Protein AF-A0A9E2YAE1-F1 (afdb_monomer_lite)

Secondary structure (DSSP, 8-state):
-----TTS-HHHHHHHHHHHHH-TTSPPSS--EEEETTTTEEEEGGG-EEEEEEETTS-EEEEEEPSSTT---BSBTTTEEES-TT-GGGTT-----------------------S------TT-HHHHHHHTTSS----SSGGGTTTPPTT-PPPPPHHHHHHHHHHHHHHHHHHS---S-SSEEESSSPPPPPS----GGGS--

pLDDT: mean 81.72, std 16.36, range [45.12, 97.75]

Radius of gyration: 27.1 Å; chains: 1; bounding box: 45×56×72 Å

Sequence (206 aa):
MDAQFPSLPPEFQQAAADAAKEDCFGPPAEPCLCFCLHCQREVMSDQMWFQPALKKNGKVDGFWMCPTPNCGGAGFGFDIFPVDPDHPANEGWHSTDDDGEWEEDAEGEGEENETGGVDSYDPAEPEYAELDEMEEDDDIEGEEWKLGLQPGEQPPETPEMAESRRRWEKEQERYDAADERPRWIDRSDEPDPPPPSTWSDEEIPF

Structure (mmCIF, N/CA/C/O backbone):
data_AF-A0A9E2YAE1-F1
#
_entry.id   AF-A0A9E2YAE1-F1
#
loop_
_atom_site.group_PDB
_atom_site.id
_atom_site.type_symbol
_atom_site.label_atom_id
_atom_site.label_alt_id
_atom_site.label_comp_id
_atom_site.label_asym_id
_atom_site.label_entity_id
_atom_site.label_seq_id
_atom_site.pdbx_PDB_ins_code
_atom_site.Cartn_x
_atom_site.Cartn_y
_atom_site.Cartn_z
_atom_site.occupancy
_atom_site.B_iso_or_equiv
_atom_site.auth_seq_id
_atom_site.auth_comp_id
_atom_site.auth_asym_id
_atom_site.auth_atom_id
_atom_site.pdbx_PDB_model_num
ATOM 1 N N . MET A 1 1 ? -11.187 -12.825 8.649 1.00 59.12 1 MET A N 1
ATOM 2 C CA . MET A 1 1 ? -9.772 -13.111 8.956 1.00 59.12 1 MET A CA 1
ATOM 3 C C . MET A 1 1 ? -9.507 -12.648 10.379 1.00 59.12 1 MET A C 1
ATOM 5 O O . MET A 1 1 ? -9.851 -11.515 10.694 1.00 59.12 1 MET A O 1
ATOM 9 N N . ASP A 1 2 ? -9.003 -13.517 11.257 1.00 66.88 2 ASP A N 1
ATOM 10 C CA . ASP A 1 2 ? -8.692 -13.138 12.642 1.00 66.88 2 ASP A CA 1
ATOM 11 C C . ASP A 1 2 ? -7.281 -12.541 12.694 1.00 66.88 2 ASP A C 1
ATOM 13 O O . ASP A 1 2 ? -6.291 -13.264 12.810 1.00 66.88 2 ASP A O 1
ATOM 17 N N . ALA A 1 3 ? -7.181 -11.217 12.552 1.00 69.88 3 ALA A N 1
ATOM 18 C CA . ALA A 1 3 ? -5.912 -10.509 12.671 1.00 69.88 3 ALA A CA 1
ATOM 19 C C . ALA A 1 3 ? -5.370 -10.635 14.107 1.00 69.88 3 ALA A C 1
ATOM 21 O O . ALA A 1 3 ? -6.062 -10.319 15.076 1.00 69.88 3 ALA A O 1
ATOM 22 N N . GLN A 1 4 ? -4.136 -11.121 14.253 1.00 72.50 4 GLN A N 1
ATOM 23 C CA . GLN A 1 4 ? -3.465 -11.247 15.549 1.00 72.50 4 GLN A CA 1
ATOM 24 C C . GLN A 1 4 ? -2.448 -10.116 15.720 1.00 72.50 4 GLN A C 1
ATOM 26 O O . GLN A 1 4 ? -1.573 -9.933 14.877 1.00 72.50 4 GLN A O 1
ATOM 31 N N . PHE A 1 5 ? -2.525 -9.396 16.844 1.00 82.81 5 PHE A N 1
ATOM 32 C CA . PHE A 1 5 ? -1.660 -8.250 17.157 1.00 82.81 5 PHE A CA 1
ATOM 33 C C . PHE A 1 5 ? -0.812 -8.512 18.415 1.00 82.81 5 PHE A C 1
ATOM 35 O O . PHE A 1 5 ? -0.994 -7.842 19.433 1.00 82.81 5 PHE A O 1
ATOM 42 N N . PRO A 1 6 ? 0.113 -9.491 18.401 1.00 77.50 6 PRO A N 1
ATOM 43 C CA . PRO A 1 6 ? 0.801 -9.951 19.612 1.00 77.50 6 PRO A CA 1
ATOM 44 C C . PRO A 1 6 ? 1.696 -8.889 20.269 1.00 77.50 6 PRO A C 1
ATOM 46 O O . PRO A 1 6 ? 2.033 -9.018 21.443 1.00 77.50 6 PRO A O 1
ATOM 49 N N . SER A 1 7 ? 2.089 -7.846 19.532 1.00 86.19 7 SER A N 1
ATOM 50 C CA . SER A 1 7 ? 2.902 -6.732 20.035 1.00 86.19 7 SER A CA 1
ATOM 51 C C . SER A 1 7 ? 2.091 -5.572 20.618 1.00 86.19 7 SER A C 1
ATOM 53 O O . SER A 1 7 ? 2.683 -4.675 21.213 1.00 86.19 7 SER A O 1
ATOM 55 N N . LEU A 1 8 ? 0.773 -5.543 20.402 1.00 88.25 8 LEU A N 1
ATOM 56 C CA . LEU A 1 8 ? -0.100 -4.492 20.920 1.00 88.25 8 LEU A CA 1
ATOM 57 C C . LEU A 1 8 ? -0.484 -4.822 22.375 1.00 88.25 8 LEU A C 1
ATOM 59 O O . LEU A 1 8 ? -0.716 -6.005 22.669 1.00 88.25 8 LEU A O 1
ATOM 63 N N . PRO A 1 9 ? -0.579 -3.829 23.285 1.00 91.44 9 PRO A N 1
ATOM 64 C CA . PRO A 1 9 ? -1.042 -4.081 24.645 1.00 91.44 9 PRO A CA 1
ATOM 65 C C . PRO A 1 9 ? -2.394 -4.821 24.644 1.00 91.44 9 PRO A C 1
ATOM 67 O O . PRO A 1 9 ? -3.269 -4.469 23.843 1.00 91.44 9 PRO A O 1
ATOM 70 N N . PRO A 1 10 ? -2.581 -5.859 25.486 1.00 92.69 10 PRO A N 1
ATOM 71 C CA . PRO A 1 10 ? -3.770 -6.715 25.460 1.00 92.69 10 PRO A CA 1
ATOM 72 C C . PRO A 1 10 ? -5.098 -5.955 25.533 1.00 92.69 10 PRO A C 1
ATOM 74 O O . PRO A 1 10 ? -6.078 -6.368 24.919 1.00 92.69 10 PRO A O 1
ATOM 77 N N . GLU A 1 11 ? -5.128 -4.829 26.245 1.00 93.31 11 GLU A N 1
ATOM 78 C CA . GLU A 1 11 ? -6.296 -3.960 26.381 1.00 93.31 11 GLU A CA 1
ATOM 79 C C . GLU A 1 11 ? -6.759 -3.323 25.059 1.00 93.31 11 GLU A C 1
ATOM 81 O O . GLU A 1 11 ? -7.932 -2.975 24.937 1.00 93.31 11 GLU A O 1
ATOM 86 N N . PHE A 1 12 ? -5.878 -3.214 24.058 1.00 93.31 12 PHE A N 1
ATOM 87 C CA . PHE A 1 12 ? -6.182 -2.614 22.755 1.00 93.31 12 PHE A CA 1
ATOM 88 C C . PHE A 1 12 ? -6.357 -3.645 21.633 1.00 93.31 12 PHE A C 1
ATOM 90 O O . PHE A 1 12 ? -6.822 -3.287 20.555 1.00 93.31 12 PHE A O 1
ATOM 97 N N . GLN A 1 13 ? -6.029 -4.922 21.860 1.00 93.44 13 GLN A N 1
ATOM 98 C CA . GLN A 1 13 ? -6.097 -5.964 20.822 1.00 93.44 13 GLN A CA 1
ATOM 99 C C . GLN A 1 13 ? -7.513 -6.165 20.277 1.00 93.44 13 GLN A C 1
ATOM 101 O O . GLN A 1 13 ? -7.691 -6.263 19.065 1.00 93.44 13 GLN A O 1
ATOM 106 N N . GLN A 1 14 ? -8.520 -6.184 21.155 1.00 94.19 14 GLN A N 1
ATOM 107 C CA . GLN A 1 14 ? -9.913 -6.319 20.727 1.00 94.19 14 GLN A CA 1
ATOM 108 C C . GLN A 1 14 ? -10.368 -5.090 19.932 1.00 94.19 14 GLN A C 1
ATOM 110 O O . GLN A 1 14 ? -10.930 -5.243 18.855 1.00 94.19 14 GLN A O 1
ATOM 115 N N . ALA A 1 15 ? -10.048 -3.884 20.413 1.00 94.31 15 ALA A N 1
ATOM 116 C CA . ALA A 1 15 ? -10.385 -2.643 19.718 1.00 94.31 15 ALA A CA 1
ATOM 117 C C . ALA A 1 15 ? -9.725 -2.555 18.331 1.00 94.31 15 ALA A C 1
ATOM 119 O O . ALA A 1 15 ? -10.360 -2.103 17.387 1.00 94.31 15 ALA A O 1
ATOM 120 N N . ALA A 1 16 ? -8.484 -3.030 18.187 1.00 94.75 16 ALA A N 1
ATOM 121 C CA . ALA A 1 16 ? -7.807 -3.123 16.895 1.00 94.75 16 ALA A CA 1
ATOM 122 C C . ALA A 1 16 ? -8.486 -4.125 15.950 1.00 94.75 16 ALA A C 1
ATOM 124 O O . ALA A 1 16 ? -8.652 -3.838 14.769 1.00 94.75 16 ALA A O 1
ATOM 125 N N . ALA A 1 17 ? -8.894 -5.291 16.460 1.00 93.94 17 ALA A N 1
ATOM 126 C CA . ALA A 1 17 ? -9.606 -6.288 15.667 1.00 93.94 17 ALA A CA 1
ATOM 127 C C . ALA A 1 17 ? -10.991 -5.796 15.220 1.00 93.94 17 ALA A C 1
ATOM 129 O O . ALA A 1 17 ? -11.418 -6.116 14.112 1.00 93.94 17 ALA A O 1
ATOM 130 N N . ASP A 1 18 ? -11.680 -5.031 16.066 1.00 95.12 18 ASP A N 1
ATOM 131 C CA . ASP A 1 18 ? -12.968 -4.424 15.733 1.00 95.12 18 ASP A CA 1
ATOM 132 C C . ASP A 1 18 ? -12.784 -3.300 14.699 1.00 95.12 18 ASP A C 1
ATOM 134 O O . ASP A 1 18 ? -13.450 -3.323 13.668 1.00 95.12 18 ASP A O 1
ATOM 138 N N . ALA A 1 19 ? -11.800 -2.411 14.889 1.00 95.06 19 ALA A N 1
ATOM 139 C CA . ALA A 1 19 ? -11.459 -1.366 13.919 1.00 95.06 19 ALA A CA 1
ATOM 140 C C . ALA A 1 19 ? -11.102 -1.946 12.541 1.00 95.06 19 ALA A C 1
ATOM 142 O O . ALA A 1 19 ? -11.617 -1.483 11.531 1.00 95.06 19 ALA A O 1
ATOM 143 N N . ALA A 1 20 ? -10.296 -3.011 12.494 1.00 95.44 20 ALA A N 1
ATOM 144 C CA . ALA A 1 20 ? -9.943 -3.684 11.245 1.00 95.44 20 ALA A CA 1
ATOM 145 C C . ALA A 1 20 ? -11.172 -4.250 10.507 1.00 95.44 20 ALA A C 1
ATOM 147 O O . ALA A 1 20 ? -11.216 -4.230 9.281 1.00 95.44 20 ALA A O 1
ATOM 148 N N . LYS A 1 21 ? -12.167 -4.772 11.239 1.00 94.50 21 LYS A N 1
ATOM 149 C CA . LYS A 1 21 ? -13.403 -5.328 10.657 1.00 94.50 21 LYS A CA 1
ATOM 150 C C . LYS A 1 21 ? -14.376 -4.254 10.178 1.00 94.50 21 LYS A C 1
ATOM 152 O O . LYS A 1 21 ? -15.153 -4.524 9.268 1.00 94.50 21 LYS A O 1
ATOM 157 N N . GLU A 1 22 ? -14.382 -3.098 10.834 1.00 94.56 22 GLU A N 1
ATOM 158 C CA . GLU A 1 22 ? -15.260 -1.968 10.512 1.00 94.56 22 GLU A CA 1
ATOM 159 C C . GLU A 1 22 ? -14.658 -1.021 9.458 1.00 94.56 22 GLU A C 1
ATOM 161 O O . GLU A 1 22 ? -15.372 -0.163 8.941 1.00 94.56 22 GLU A O 1
ATOM 166 N N . ASP A 1 23 ? -13.373 -1.177 9.122 1.00 94.06 23 ASP A N 1
ATOM 167 C CA . ASP A 1 23 ? -12.682 -0.359 8.124 1.00 94.06 23 ASP A CA 1
ATOM 168 C C . ASP A 1 23 ? -13.236 -0.605 6.710 1.00 94.06 23 ASP A C 1
ATOM 170 O O . ASP A 1 23 ? -13.165 -1.708 6.163 1.00 94.06 23 ASP A O 1
ATOM 174 N N . CYS A 1 24 ? -13.765 0.454 6.097 1.00 92.62 24 CYS A N 1
ATOM 175 C CA . CYS A 1 24 ? -14.272 0.438 4.727 1.00 92.62 24 CYS A CA 1
ATOM 176 C C . CYS A 1 24 ? -13.178 0.251 3.665 1.00 92.62 24 CYS A C 1
ATOM 178 O O . CYS A 1 24 ? -13.496 -0.147 2.549 1.00 92.62 24 CYS A O 1
ATOM 180 N N . PHE A 1 25 ? -11.915 0.515 4.008 1.00 94.31 25 PHE A N 1
ATOM 181 C CA . PHE A 1 25 ? -10.745 0.282 3.157 1.00 94.31 25 PHE A CA 1
ATOM 182 C C . PHE A 1 25 ? -10.044 -1.038 3.501 1.00 94.31 25 PHE A C 1
ATOM 184 O O . PHE A 1 25 ? -8.862 -1.232 3.193 1.00 94.31 25 PHE A O 1
ATOM 191 N N . GLY A 1 26 ? -10.757 -1.944 4.175 1.00 95.25 26 GLY A N 1
ATOM 192 C CA . GLY A 1 26 ? -10.306 -3.306 4.398 1.00 95.25 26 GLY A CA 1
ATOM 193 C C . GLY A 1 26 ? -10.304 -4.154 3.130 1.00 95.25 26 GLY A C 1
ATOM 194 O O . GLY A 1 26 ? -11.100 -3.912 2.220 1.00 95.25 26 GLY A O 1
ATOM 195 N N . PRO A 1 27 ? -9.419 -5.166 3.054 1.00 95.56 27 PRO A N 1
ATOM 196 C CA . PRO A 1 27 ? -9.458 -6.133 1.975 1.00 95.56 27 PRO A CA 1
ATOM 197 C C . PRO A 1 27 ? -10.813 -6.858 1.974 1.00 95.56 27 PRO A C 1
ATOM 199 O O . PRO A 1 27 ? -11.412 -7.069 3.038 1.00 95.56 27 PRO A O 1
ATOM 202 N N . PRO A 1 28 ? -11.301 -7.275 0.795 1.00 93.56 28 PRO A N 1
ATOM 203 C CA . PRO A 1 28 ? -12.550 -8.010 0.691 1.00 93.56 28 PRO A CA 1
ATOM 204 C C . PRO A 1 28 ? -12.490 -9.331 1.469 1.00 93.56 28 PRO A C 1
ATOM 206 O O . PRO A 1 28 ? -11.430 -9.920 1.684 1.00 93.56 28 PRO A O 1
ATOM 209 N N . ALA A 1 29 ? -13.660 -9.817 1.894 1.00 93.50 29 ALA A N 1
ATOM 210 C CA . ALA A 1 29 ? -13.761 -11.070 2.641 1.00 93.50 29 ALA A CA 1
ATOM 211 C C . ALA A 1 29 ? -13.336 -12.293 1.809 1.00 93.50 29 ALA A C 1
ATOM 213 O O . ALA A 1 29 ? -12.790 -13.250 2.364 1.00 93.50 29 ALA A O 1
ATOM 214 N N . GLU A 1 30 ? -13.603 -12.263 0.501 1.00 94.56 30 GLU A N 1
ATOM 215 C CA . GLU A 1 30 ? -13.088 -13.230 -0.464 1.00 94.56 30 GLU A CA 1
ATOM 216 C C . GLU A 1 30 ? -11.721 -12.746 -0.975 1.00 94.56 30 GLU A C 1
ATOM 218 O O . GLU A 1 30 ? -11.636 -11.623 -1.479 1.00 94.56 30 GLU A O 1
ATOM 223 N N . PRO A 1 31 ? -10.646 -13.542 -0.822 1.00 96.56 31 PRO A N 1
ATOM 224 C CA . PRO A 1 31 ? -9.319 -13.147 -1.276 1.00 96.56 31 PRO A CA 1
ATOM 225 C C . PRO A 1 31 ? -9.287 -12.878 -2.782 1.00 96.56 31 PRO A C 1
ATOM 227 O O . PRO A 1 31 ? -9.773 -13.688 -3.569 1.00 96.56 31 PRO A O 1
ATOM 230 N N . CYS A 1 32 ? -8.646 -11.787 -3.186 1.00 96.25 32 CYS A N 1
ATOM 231 C CA . CYS A 1 32 ? -8.463 -11.423 -4.587 1.00 96.25 32 CYS A CA 1
ATOM 232 C C . CYS A 1 32 ? -7.027 -10.954 -4.847 1.00 96.25 32 CYS A C 1
ATOM 234 O O . CYS A 1 32 ? -6.308 -10.544 -3.928 1.00 96.25 32 CYS A O 1
ATOM 236 N N . LEU A 1 33 ? -6.595 -11.054 -6.105 1.00 97.62 33 LEU A N 1
ATOM 237 C CA . LEU A 1 33 ? -5.298 -10.547 -6.542 1.00 97.62 33 LEU A CA 1
ATOM 238 C C . LEU A 1 33 ? -5.373 -9.025 -6.648 1.00 97.62 33 LEU A C 1
ATOM 240 O O . LEU A 1 33 ? -6.277 -8.490 -7.285 1.00 97.62 33 LEU A O 1
ATOM 244 N N . CYS A 1 34 ? -4.429 -8.341 -6.020 1.00 97.50 34 CYS A N 1
ATOM 245 C CA . CYS A 1 34 ? -4.371 -6.891 -5.955 1.00 97.50 34 CYS A CA 1
ATOM 246 C C . CYS A 1 34 ? -3.028 -6.374 -6.452 1.00 97.50 34 CYS A C 1
ATOM 248 O O . CYS A 1 34 ? -2.000 -6.985 -6.193 1.00 97.50 34 CYS A O 1
ATOM 250 N N . PHE A 1 35 ? -3.018 -5.211 -7.084 1.00 97.12 35 PHE A N 1
ATOM 251 C CA . PHE A 1 35 ? -1.837 -4.465 -7.472 1.00 97.12 35 PHE A CA 1
ATOM 252 C C . PHE A 1 35 ? -1.626 -3.288 -6.520 1.00 97.12 35 PHE A C 1
ATOM 254 O O . PHE A 1 35 ? -2.541 -2.504 -6.266 1.00 97.12 35 PHE A O 1
ATOM 261 N N . CYS A 1 36 ? -0.422 -3.162 -5.966 1.00 97.44 36 CYS A N 1
ATOM 262 C CA . CYS A 1 36 ? -0.067 -2.044 -5.095 1.00 97.44 36 CYS A CA 1
ATOM 263 C C . CYS A 1 36 ? 0.667 -0.952 -5.879 1.00 97.44 36 CYS A C 1
ATOM 265 O O . CYS A 1 36 ? 1.739 -1.211 -6.421 1.00 97.44 36 CYS A O 1
ATOM 267 N N . LEU A 1 37 ? 0.166 0.287 -5.852 1.00 96.25 37 LEU A N 1
ATOM 268 C CA . LEU A 1 37 ? 0.776 1.418 -6.565 1.00 96.25 37 LEU A CA 1
ATOM 269 C C . LEU A 1 37 ? 2.154 1.825 -6.017 1.00 96.25 37 LEU A C 1
ATOM 271 O O . LEU A 1 37 ? 2.949 2.436 -6.725 1.00 96.25 37 LEU A O 1
ATOM 275 N N . HIS A 1 38 ? 2.463 1.481 -4.763 1.00 94.56 38 HIS A N 1
ATOM 276 C CA . HIS A 1 38 ? 3.718 1.885 -4.115 1.00 94.56 38 HIS A CA 1
ATOM 277 C C . HIS A 1 38 ? 4.898 0.991 -4.483 1.00 94.56 38 HIS A C 1
ATOM 279 O O . HIS A 1 38 ? 5.993 1.496 -4.708 1.00 94.56 38 HIS A O 1
ATOM 285 N N . CYS A 1 39 ? 4.705 -0.331 -4.495 1.00 94.62 39 CYS A N 1
ATOM 286 C CA . CYS A 1 39 ? 5.765 -1.282 -4.852 1.00 94.62 39 CYS A CA 1
ATOM 287 C C . CYS A 1 39 ? 5.609 -1.869 -6.258 1.00 94.62 39 CYS A C 1
ATOM 289 O O . CYS A 1 39 ? 6.504 -2.588 -6.692 1.00 94.62 39 CYS A O 1
ATOM 291 N N . GLN A 1 40 ? 4.497 -1.584 -6.948 1.00 95.00 40 GLN A N 1
ATOM 292 C CA . GLN A 1 40 ? 4.170 -2.096 -8.284 1.00 95.00 40 GLN A CA 1
ATOM 293 C C . GLN A 1 40 ? 4.202 -3.632 -8.355 1.00 95.00 40 GLN A C 1
ATOM 295 O O . GLN A 1 40 ? 4.612 -4.220 -9.353 1.00 95.00 40 GLN A O 1
ATOM 300 N N . ARG A 1 41 ? 3.809 -4.299 -7.262 1.00 95.00 41 ARG A N 1
ATOM 301 C CA . ARG A 1 41 ? 3.739 -5.763 -7.174 1.00 95.00 41 ARG A CA 1
ATOM 302 C C . ARG A 1 41 ? 2.295 -6.214 -7.031 1.00 95.00 41 ARG A C 1
ATOM 304 O O . ARG A 1 41 ? 1.489 -5.562 -6.360 1.00 95.00 41 ARG A O 1
ATOM 311 N N . GLU A 1 42 ? 2.020 -7.377 -7.603 1.00 97.38 42 GLU A N 1
ATOM 312 C CA . GLU A 1 42 ? 0.792 -8.117 -7.362 1.00 97.38 42 GLU A CA 1
ATOM 313 C C . GLU A 1 42 ? 0.893 -8.894 -6.044 1.00 97.38 42 GLU A C 1
ATOM 315 O O . GLU A 1 42 ? 1.891 -9.559 -5.754 1.00 97.38 42 GLU A O 1
ATOM 320 N N . VAL A 1 43 ? -0.140 -8.786 -5.221 1.00 97.12 43 VAL A N 1
ATOM 321 C CA . VAL A 1 43 ? -0.232 -9.371 -3.885 1.00 97.12 43 VAL A CA 1
ATOM 322 C C . VAL A 1 43 ? -1.635 -9.921 -3.667 1.00 97.12 43 VAL A C 1
ATOM 324 O O . VAL A 1 43 ? -2.597 -9.439 -4.255 1.00 97.12 43 VAL A O 1
ATOM 327 N N . MET A 1 44 ? -1.782 -10.918 -2.800 1.00 97.75 44 MET A N 1
ATOM 328 C CA . MET A 1 44 ? -3.112 -11.399 -2.420 1.00 97.75 44 MET A CA 1
ATOM 329 C C . MET A 1 44 ? -3.684 -10.543 -1.285 1.00 97.75 44 MET A C 1
ATOM 331 O O . MET A 1 44 ? -2.977 -10.236 -0.321 1.00 97.75 44 MET A O 1
ATOM 335 N N . SER A 1 45 ? -4.965 -10.174 -1.375 1.00 96.75 45 SER A N 1
ATOM 336 C CA . SER A 1 45 ? -5.625 -9.316 -0.379 1.00 96.75 45 SER A CA 1
ATOM 337 C C . SER A 1 45 ? -5.673 -9.933 1.025 1.00 96.75 45 SER A C 1
ATOM 339 O O . SER A 1 45 ? -5.656 -9.209 2.017 1.00 96.75 45 SER A O 1
ATOM 341 N N . ASP A 1 46 ? -5.646 -11.263 1.136 1.00 96.62 46 ASP A N 1
ATOM 342 C CA . ASP A 1 46 ? -5.617 -11.993 2.411 1.00 96.62 46 ASP A CA 1
ATOM 343 C C . ASP A 1 46 ? -4.267 -11.944 3.139 1.00 96.62 46 ASP A C 1
ATOM 345 O O . ASP A 1 46 ? -4.188 -12.274 4.324 1.00 96.62 46 ASP A O 1
ATOM 349 N N . GLN A 1 47 ? -3.209 -11.520 2.449 1.00 96.19 47 GLN A N 1
ATOM 350 C CA . GLN A 1 47 ? -1.886 -11.308 3.032 1.00 96.19 47 GLN A CA 1
ATOM 351 C C . GLN A 1 47 ? -1.734 -9.900 3.615 1.00 96.19 47 GLN A C 1
ATOM 353 O O . GLN A 1 47 ? -0.803 -9.655 4.387 1.00 96.19 47 GLN A O 1
ATOM 358 N N . MET A 1 48 ? -2.626 -8.971 3.256 1.00 96.12 48 MET A N 1
ATOM 359 C CA . MET A 1 48 ? -2.639 -7.626 3.822 1.00 96.12 48 MET A CA 1
ATOM 360 C C . MET A 1 48 ? -2.830 -7.701 5.336 1.00 96.12 48 MET A C 1
ATOM 362 O O . MET A 1 48 ? -3.549 -8.550 5.865 1.00 96.12 48 MET A O 1
ATOM 366 N N . TRP A 1 49 ? -2.179 -6.794 6.054 1.00 95.56 49 TRP A N 1
ATOM 367 C CA . TRP A 1 49 ? -2.215 -6.780 7.511 1.00 95.56 49 TRP A CA 1
ATOM 368 C C . TRP A 1 49 ? -2.590 -5.395 8.014 1.00 95.56 49 TRP A C 1
ATOM 370 O O . TRP A 1 49 ? -2.139 -4.383 7.487 1.00 95.56 49 TRP A O 1
ATOM 380 N N . PHE A 1 50 ? -3.430 -5.340 9.040 1.00 96.69 50 PHE A N 1
ATOM 381 C CA . PHE A 1 50 ? -3.858 -4.080 9.632 1.00 96.69 50 PHE A CA 1
ATOM 382 C C . PHE A 1 50 ? -2.757 -3.522 10.545 1.00 96.69 50 PHE A C 1
ATOM 384 O O . PHE A 1 50 ? -2.214 -4.253 11.373 1.00 96.69 50 PHE A O 1
ATOM 391 N N . GLN A 1 51 ? -2.417 -2.243 10.415 1.00 96.62 51 GLN A N 1
ATOM 392 C CA . GLN A 1 51 ? -1.488 -1.535 11.293 1.00 96.62 51 GLN A CA 1
ATOM 393 C C . GLN A 1 51 ? -2.287 -0.632 12.242 1.00 96.62 51 GLN A C 1
ATOM 395 O O . GLN A 1 51 ? -2.734 0.438 11.825 1.00 96.62 51 GLN A O 1
ATOM 400 N N . PRO A 1 52 ? -2.472 -1.022 13.517 1.00 96.38 52 PRO A N 1
ATOM 401 C CA . PRO A 1 52 ? -3.223 -0.218 14.468 1.00 96.38 52 PRO A CA 1
ATOM 402 C C . PRO A 1 52 ? -2.483 1.080 14.807 1.00 96.38 52 PRO A C 1
ATOM 404 O O . PRO A 1 52 ? -1.269 1.078 15.020 1.00 96.38 52 PRO A O 1
ATOM 407 N N . ALA A 1 53 ? -3.224 2.173 14.933 1.00 95.81 53 ALA A N 1
ATOM 408 C CA . ALA A 1 53 ? -2.756 3.472 15.389 1.00 95.81 53 ALA A CA 1
ATOM 409 C C . ALA A 1 53 ? -3.545 3.902 16.636 1.00 95.81 53 ALA A C 1
ATOM 411 O O . ALA A 1 53 ? -4.763 4.088 16.582 1.00 95.81 53 ALA A O 1
ATOM 412 N N . LEU A 1 54 ? -2.860 4.066 17.770 1.00 95.69 54 LEU A N 1
ATOM 413 C CA . LEU A 1 54 ? -3.475 4.522 19.016 1.00 95.69 54 LEU A CA 1
ATOM 414 C C . LEU A 1 54 ? -3.598 6.046 19.006 1.00 95.69 54 LEU A C 1
ATOM 416 O O . LEU A 1 54 ? -2.595 6.745 18.933 1.00 95.69 54 LEU A O 1
ATOM 420 N N . LYS A 1 55 ? -4.818 6.572 19.107 1.00 94.38 55 LYS A N 1
ATOM 421 C CA . LYS A 1 55 ? -5.073 8.015 19.200 1.00 94.38 55 LYS A CA 1
ATOM 422 C C . LYS A 1 55 ? -5.041 8.494 20.653 1.00 94.38 55 LYS A C 1
ATOM 424 O O . LYS A 1 55 ? -5.276 7.733 21.589 1.00 94.38 55 LYS A O 1
ATOM 429 N N . LYS A 1 56 ? -4.870 9.804 20.843 1.00 92.81 56 LYS A N 1
ATOM 430 C CA . LYS A 1 56 ? -4.856 10.492 22.150 1.00 92.81 56 LYS A CA 1
ATOM 431 C C . LYS A 1 56 ? -6.065 10.225 23.050 1.00 92.81 56 LYS A C 1
ATOM 433 O O . LYS A 1 56 ? -5.955 10.226 24.271 1.00 92.81 56 LYS A O 1
ATOM 438 N N . ASN A 1 57 ? -7.233 9.981 22.463 1.00 92.44 57 ASN A N 1
ATOM 439 C CA . ASN A 1 57 ? -8.462 9.659 23.196 1.00 92.44 57 ASN A CA 1
ATOM 440 C C . ASN A 1 57 ? -8.574 8.174 23.596 1.00 92.44 57 ASN A C 1
ATOM 442 O O . ASN A 1 57 ? -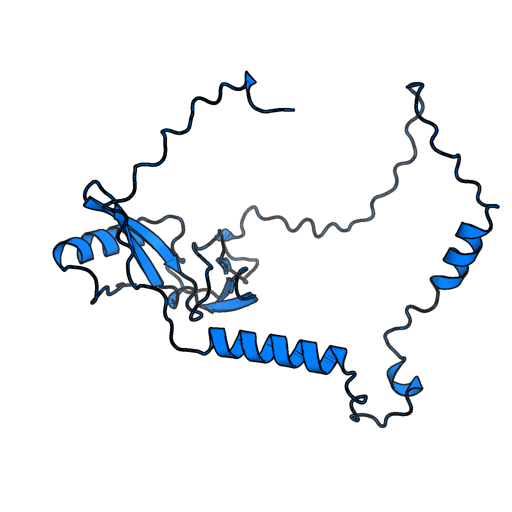9.631 7.758 24.070 1.00 92.44 57 ASN A O 1
ATOM 446 N N . GLY A 1 58 ? -7.527 7.375 23.369 1.00 91.38 58 GLY A N 1
ATOM 447 C CA . GLY A 1 58 ? -7.523 5.934 23.606 1.00 91.38 58 GLY A CA 1
ATOM 448 C C . GLY A 1 58 ? -8.301 5.126 22.566 1.00 91.38 58 GLY A C 1
ATOM 449 O O . GLY A 1 58 ? -8.460 3.920 22.742 1.00 91.38 58 GLY A O 1
ATOM 450 N N . LYS A 1 59 ? -8.804 5.755 21.492 1.00 93.75 59 LYS A N 1
ATOM 451 C CA . LYS A 1 59 ? -9.391 5.025 20.363 1.00 93.75 59 LYS A CA 1
ATOM 452 C C . LYS A 1 59 ? -8.286 4.426 19.507 1.00 93.75 59 LYS A C 1
ATOM 454 O O . LYS A 1 59 ? -7.264 5.067 19.264 1.00 93.75 59 LYS A O 1
ATOM 459 N N . VAL A 1 60 ? -8.540 3.222 19.018 1.00 95.19 60 VAL A N 1
ATOM 460 C CA . VAL A 1 60 ? -7.696 2.561 18.029 1.00 95.19 60 VAL A CA 1
ATOM 461 C C . VAL A 1 60 ? -8.278 2.845 16.652 1.00 95.19 60 VAL A C 1
ATOM 463 O O . VAL A 1 60 ? -9.474 2.677 16.436 1.00 95.19 60 VAL A O 1
ATOM 466 N N . ASP A 1 61 ? -7.426 3.325 15.762 1.00 94.62 61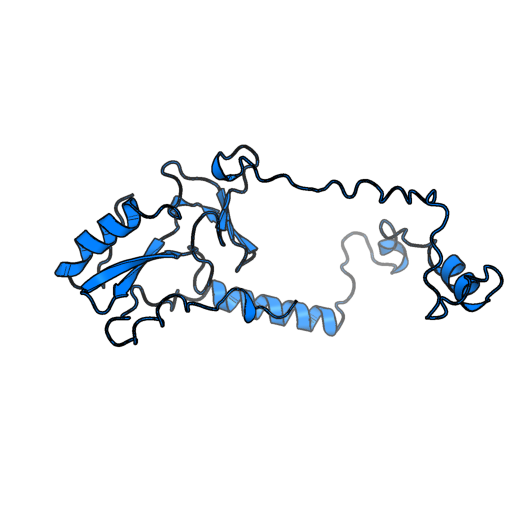 ASP A N 1
ATOM 467 C CA . ASP A 1 61 ? -7.670 3.434 14.326 1.00 94.62 61 ASP A CA 1
ATOM 468 C C . ASP A 1 61 ? -6.618 2.582 13.599 1.00 94.62 61 ASP A C 1
ATOM 470 O O . ASP A 1 61 ? -5.868 1.854 14.254 1.00 94.62 61 ASP A O 1
ATOM 474 N N . GLY A 1 62 ? -6.506 2.667 12.280 1.00 94.69 62 GLY A N 1
ATOM 475 C CA . GLY A 1 62 ? -5.399 2.044 11.566 1.00 94.69 62 GLY A CA 1
ATOM 476 C C . GLY A 1 62 ? -5.553 2.081 10.060 1.00 94.69 62 GLY A C 1
ATOM 477 O O . GLY A 1 62 ? -6.408 2.779 9.528 1.00 94.69 62 GLY A O 1
ATOM 478 N N . PHE A 1 63 ? -4.678 1.338 9.391 1.00 95.69 63 PHE A N 1
ATOM 479 C CA . PHE A 1 63 ? -4.689 1.194 7.941 1.00 95.69 63 PHE A CA 1
ATOM 480 C C . PHE A 1 63 ? -4.327 -0.237 7.558 1.00 95.69 63 PHE A C 1
ATOM 482 O O . PHE A 1 63 ? -3.517 -0.885 8.227 1.00 95.69 63 PHE A O 1
ATOM 489 N N . TRP A 1 64 ? -4.889 -0.725 6.459 1.00 96.50 64 TRP A N 1
ATOM 490 C CA . TRP A 1 64 ? -4.500 -2.004 5.876 1.00 96.50 64 TRP A CA 1
ATOM 491 C C . TRP A 1 64 ? -3.245 -1.857 5.025 1.00 96.50 64 TRP A C 1
ATOM 493 O O . TRP A 1 64 ? -3.240 -1.139 4.035 1.00 96.50 64 TRP A O 1
ATOM 503 N N . MET A 1 65 ? -2.173 -2.543 5.399 1.00 97.12 65 MET A N 1
ATOM 504 C CA . MET A 1 65 ? -0.859 -2.393 4.786 1.00 97.12 65 MET A CA 1
ATOM 505 C C . MET A 1 65 ? -0.613 -3.435 3.700 1.00 97.12 65 MET A C 1
ATOM 507 O O . MET A 1 65 ? -0.951 -4.613 3.855 1.00 97.12 65 MET A O 1
ATOM 511 N N . CYS A 1 66 ? 0.087 -3.016 2.642 1.00 97.25 66 CYS A N 1
ATOM 512 C CA . CYS A 1 66 ? 0.645 -3.925 1.645 1.00 97.25 66 CYS A CA 1
ATOM 513 C C . CYS A 1 66 ? 1.526 -5.000 2.328 1.00 97.25 66 CYS A C 1
ATOM 515 O O . CYS A 1 66 ? 2.374 -4.657 3.172 1.00 97.25 66 CYS A O 1
ATOM 517 N N . PRO A 1 67 ? 1.378 -6.292 1.969 1.00 96.25 67 PRO A N 1
ATOM 518 C CA . PRO A 1 67 ? 2.169 -7.376 2.551 1.00 96.25 67 PRO A CA 1
ATOM 519 C C . PRO A 1 67 ? 3.644 -7.329 2.159 1.00 96.25 67 PRO A C 1
ATOM 521 O O . PRO A 1 67 ? 4.470 -7.899 2.869 1.00 96.25 67 PRO A O 1
ATOM 524 N N . THR A 1 68 ? 3.996 -6.644 1.064 1.00 96.06 68 THR A N 1
ATOM 525 C CA . THR A 1 68 ? 5.397 -6.473 0.672 1.00 96.06 68 THR A CA 1
ATOM 526 C C . THR A 1 68 ? 6.169 -5.777 1.803 1.00 96.06 68 THR A C 1
ATOM 528 O O . THR A 1 68 ? 5.746 -4.699 2.246 1.00 96.06 68 THR A O 1
ATOM 531 N N . PRO A 1 69 ? 7.278 -6.364 2.295 1.00 95.12 69 PRO A N 1
ATOM 532 C CA . PRO A 1 6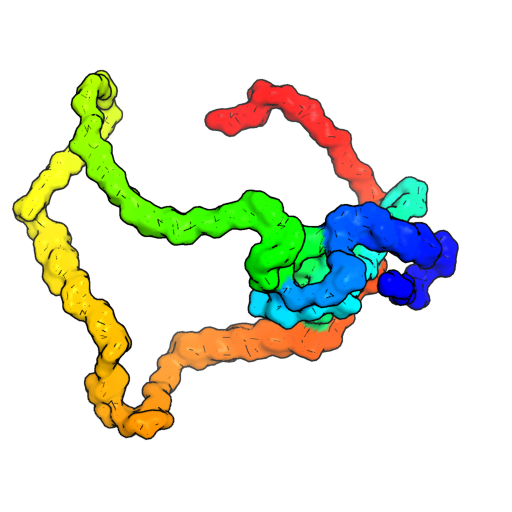9 ? 8.092 -5.753 3.339 1.00 95.12 69 PRO A CA 1
ATOM 533 C C . PRO A 1 69 ? 8.523 -4.344 2.948 1.00 95.12 69 PRO A C 1
ATOM 535 O O . PRO A 1 69 ? 8.841 -4.088 1.792 1.00 95.12 69 PRO A O 1
ATOM 538 N N . ASN A 1 70 ? 8.520 -3.416 3.904 1.00 94.31 70 ASN A N 1
ATOM 539 C CA . ASN A 1 70 ? 8.983 -2.039 3.689 1.00 94.31 70 ASN A CA 1
ATOM 540 C C . ASN A 1 70 ? 8.214 -1.232 2.614 1.00 94.31 70 ASN A C 1
ATOM 542 O O . ASN A 1 70 ? 8.625 -0.119 2.283 1.00 94.31 70 ASN A O 1
ATOM 546 N N . CYS A 1 71 ? 7.084 -1.738 2.104 1.00 95.62 71 CYS A N 1
ATOM 547 C CA . CYS A 1 71 ? 6.185 -0.997 1.220 1.00 95.62 71 CYS A CA 1
ATOM 548 C C . CYS A 1 71 ? 5.307 -0.011 2.013 1.00 95.62 71 CYS A C 1
ATOM 550 O O . CYS A 1 71 ? 4.825 -0.332 3.103 1.00 95.62 71 CYS A O 1
ATOM 552 N N . GLY A 1 72 ? 5.105 1.192 1.471 1.00 94.44 72 GLY A N 1
ATOM 553 C CA . GLY A 1 72 ? 4.301 2.252 2.087 1.00 94.44 72 GLY A CA 1
ATOM 554 C C . GLY A 1 72 ? 2.803 2.187 1.785 1.00 94.44 72 GLY A C 1
ATOM 555 O O . GLY A 1 72 ? 2.055 2.926 2.414 1.00 94.44 72 GLY A O 1
ATOM 556 N N . GLY A 1 73 ? 2.377 1.316 0.863 1.00 94.81 73 GLY A N 1
ATOM 557 C CA . GLY A 1 73 ? 0.990 1.268 0.401 1.00 94.81 73 GLY A CA 1
ATOM 558 C C . GLY A 1 73 ? 0.016 0.927 1.525 1.00 94.81 73 GLY A C 1
ATOM 559 O O . GLY A 1 73 ? 0.213 -0.073 2.233 1.00 94.81 73 GLY A O 1
ATOM 560 N N . ALA A 1 74 ? -1.022 1.752 1.660 1.00 95.25 74 ALA A N 1
ATOM 561 C CA . ALA A 1 74 ? -2.017 1.676 2.716 1.00 95.25 74 ALA A CA 1
ATOM 562 C C . ALA A 1 74 ? -3.451 1.839 2.172 1.00 95.25 74 ALA A C 1
ATOM 564 O O . ALA A 1 74 ? -3.769 2.784 1.458 1.00 95.25 74 ALA A O 1
ATOM 565 N N . GLY A 1 75 ? -4.341 0.933 2.571 1.00 91.94 75 GLY A N 1
ATOM 566 C CA . GLY A 1 75 ? -5.760 0.941 2.220 1.00 91.94 75 GLY A CA 1
ATOM 567 C C . GLY A 1 75 ? -6.070 0.209 0.913 1.00 91.94 75 GLY A C 1
ATOM 568 O O . GLY A 1 75 ? -5.491 0.484 -0.142 1.00 91.94 75 GLY A O 1
ATOM 569 N N . PHE A 1 76 ? -7.024 -0.721 0.985 1.00 93.19 76 PHE A N 1
ATOM 570 C CA . PHE A 1 76 ? -7.624 -1.347 -0.190 1.00 93.19 76 PHE A CA 1
ATOM 571 C C . PHE A 1 76 ? -8.546 -0.344 -0.902 1.00 93.19 76 PHE A C 1
ATOM 573 O O . PHE A 1 76 ? -9.306 0.373 -0.253 1.00 93.19 76 PHE A O 1
ATOM 580 N N . GLY A 1 77 ? -8.460 -0.274 -2.231 1.00 89.38 77 GLY A N 1
ATOM 581 C CA . GLY A 1 77 ? -9.163 0.710 -3.061 1.00 89.38 77 GLY A CA 1
ATOM 582 C C . GLY A 1 77 ? -8.578 2.128 -3.016 1.00 89.38 77 GLY A C 1
ATOM 583 O O . GLY A 1 77 ? -9.152 3.027 -3.625 1.00 89.38 77 GLY A O 1
ATOM 584 N N . PHE A 1 78 ? -7.464 2.340 -2.302 1.00 91.69 78 PHE A N 1
ATOM 585 C CA . PHE A 1 78 ? -6.746 3.619 -2.263 1.00 91.69 78 PHE A CA 1
ATOM 586 C C . PHE A 1 78 ? -5.328 3.503 -2.832 1.00 91.69 78 PHE A C 1
ATOM 588 O O . PHE A 1 78 ? -5.029 4.112 -3.850 1.00 91.69 78 PHE A O 1
ATOM 595 N N . ASP A 1 79 ? -4.468 2.687 -2.214 1.00 94.62 79 ASP A N 1
ATOM 596 C CA . ASP A 1 79 ? -3.114 2.404 -2.724 1.00 94.62 79 ASP A CA 1
ATOM 597 C C . ASP A 1 79 ? -2.990 0.995 -3.325 1.00 94.62 79 ASP A C 1
ATOM 599 O O . ASP A 1 79 ? -1.978 0.654 -3.948 1.00 94.62 79 ASP A O 1
ATOM 603 N N . ILE A 1 80 ? -3.974 0.134 -3.057 1.00 95.38 80 ILE A N 1
ATOM 604 C CA . ILE A 1 80 ? -3.956 -1.293 -3.380 1.00 95.38 80 ILE A CA 1
ATOM 605 C C . ILE A 1 80 ? -5.280 -1.641 -4.058 1.00 95.38 80 ILE A C 1
ATOM 607 O O . ILE A 1 80 ? -6.325 -1.623 -3.411 1.00 95.38 80 ILE A O 1
ATOM 611 N N . PHE A 1 81 ? -5.234 -1.964 -5.346 1.00 95.25 81 PHE A N 1
ATOM 612 C CA . PHE A 1 81 ? -6.415 -2.149 -6.194 1.00 95.25 81 PHE A CA 1
ATOM 613 C C . PHE A 1 81 ? -6.536 -3.595 -6.654 1.00 95.25 81 PHE A C 1
ATOM 615 O O . PHE A 1 81 ? -5.511 -4.211 -6.922 1.00 95.25 81 PHE A O 1
ATOM 622 N N . PRO A 1 82 ? -7.739 -4.169 -6.770 1.00 96.06 82 PRO A N 1
ATOM 623 C CA . PRO A 1 82 ? -7.895 -5.496 -7.351 1.00 96.06 82 PRO A CA 1
ATOM 624 C C . PRO A 1 82 ? -7.507 -5.480 -8.837 1.00 96.06 82 PRO A C 1
ATOM 626 O O . PRO A 1 82 ? -7.886 -4.575 -9.575 1.00 96.06 82 PRO A O 1
ATOM 629 N N . VAL A 1 83 ? -6.758 -6.497 -9.268 1.00 95.31 83 VAL A N 1
ATOM 630 C CA . VAL A 1 83 ? -6.322 -6.665 -10.668 1.00 95.31 83 VAL A CA 1
ATOM 631 C C . VAL A 1 83 ? -7.462 -7.167 -11.549 1.00 95.31 83 VAL A C 1
ATOM 633 O O . VAL A 1 83 ? -7.478 -6.897 -12.744 1.00 95.31 83 VAL A O 1
ATOM 636 N N . ASP A 1 84 ? -8.409 -7.905 -10.966 1.00 92.94 84 ASP A N 1
ATOM 637 C CA . ASP A 1 84 ? -9.566 -8.434 -11.683 1.00 92.94 84 ASP A CA 1
ATOM 638 C C . ASP A 1 84 ? -10.491 -7.285 -12.134 1.00 92.94 84 ASP A C 1
ATOM 640 O O . ASP A 1 84 ? -11.082 -6.621 -11.273 1.00 92.94 84 ASP A O 1
ATOM 644 N N . PRO A 1 85 ? -10.644 -7.037 -13.450 1.00 90.38 85 PRO A N 1
ATOM 645 C CA . PRO A 1 85 ? -11.497 -5.966 -13.961 1.00 90.38 85 PRO A CA 1
ATOM 646 C C . PRO A 1 85 ? -12.960 -6.115 -13.535 1.00 90.38 85 PRO A C 1
ATOM 648 O O . PRO A 1 85 ? -13.639 -5.111 -13.336 1.00 90.38 85 PRO A O 1
ATOM 651 N N . ASP A 1 86 ? -13.428 -7.351 -13.336 1.00 91.50 86 ASP A N 1
ATOM 652 C CA . ASP A 1 86 ? -14.808 -7.652 -12.946 1.00 91.50 86 ASP A CA 1
ATOM 653 C C . ASP A 1 86 ? -15.030 -7.551 -11.422 1.00 91.50 86 ASP A C 1
ATOM 655 O O . ASP A 1 86 ? -16.127 -7.819 -10.918 1.00 91.50 86 ASP A O 1
ATOM 659 N N . HIS A 1 87 ? -14.006 -7.169 -10.649 1.00 91.38 87 HIS A N 1
ATOM 660 C CA . HIS A 1 87 ? -14.126 -7.047 -9.202 1.00 91.38 87 HIS A CA 1
ATOM 661 C C . HIS A 1 87 ? -15.085 -5.901 -8.814 1.00 91.38 87 HIS A C 1
ATOM 663 O O . HIS A 1 87 ? -14.926 -4.786 -9.307 1.00 91.38 87 HIS A O 1
ATOM 669 N N . PRO A 1 88 ? -16.009 -6.085 -7.846 1.00 90.31 88 PRO A N 1
ATOM 670 C CA . PRO A 1 88 ? -16.992 -5.056 -7.475 1.00 90.31 88 PRO A CA 1
ATOM 671 C C . PRO A 1 88 ? -16.397 -3.707 -7.047 1.00 90.31 88 PRO A C 1
ATOM 673 O O . PRO A 1 88 ? -17.018 -2.667 -7.216 1.00 90.31 88 PRO A O 1
ATOM 676 N N . ALA A 1 89 ? -15.185 -3.704 -6.491 1.00 87.94 89 ALA A N 1
ATOM 677 C CA . ALA A 1 89 ? -14.494 -2.463 -6.121 1.00 87.94 89 ALA A CA 1
ATOM 678 C C . ALA A 1 89 ? -14.039 -1.617 -7.329 1.00 87.94 89 ALA A C 1
ATOM 680 O O . ALA A 1 89 ? -13.759 -0.434 -7.158 1.00 87.94 89 ALA A O 1
ATOM 681 N N . ASN A 1 90 ? -13.989 -2.212 -8.524 1.00 87.00 90 ASN A N 1
ATOM 682 C CA . ASN A 1 90 ? -13.713 -1.523 -9.782 1.00 87.00 90 ASN A CA 1
ATOM 683 C C . ASN A 1 90 ? -15.002 -0.985 -10.435 1.00 87.00 90 ASN A C 1
ATOM 685 O O . ASN A 1 90 ? -14.935 -0.277 -11.435 1.00 87.00 90 ASN A O 1
ATOM 689 N N . GLU A 1 91 ? -16.188 -1.263 -9.874 1.00 87.94 91 GLU A N 1
ATOM 690 C CA . GLU A 1 91 ? -17.454 -0.738 -10.395 1.00 87.94 91 GLU A CA 1
ATOM 691 C C . GLU A 1 91 ? -17.466 0.801 -10.327 1.00 87.94 91 GLU A C 1
ATOM 693 O O . GLU A 1 91 ? -17.307 1.401 -9.264 1.00 87.94 91 GLU A O 1
ATOM 698 N N . GLY A 1 92 ? -17.636 1.452 -11.481 1.00 80.62 92 GLY A N 1
ATOM 699 C CA . GLY A 1 92 ? -17.593 2.913 -11.617 1.00 80.62 92 GLY A CA 1
ATOM 700 C C . GLY A 1 92 ? -16.212 3.490 -11.945 1.00 80.62 92 GLY A C 1
ATOM 701 O O . GLY A 1 92 ? -16.125 4.674 -12.271 1.00 80.62 92 GLY A O 1
ATOM 702 N N . TRP A 1 93 ? -15.153 2.673 -11.932 1.00 75.62 93 TRP A N 1
ATOM 703 C CA . TRP A 1 93 ? -13.886 3.029 -12.562 1.00 75.62 93 TRP A CA 1
ATOM 704 C C . TRP A 1 93 ? -14.010 2.759 -14.057 1.00 75.62 93 TRP A C 1
ATOM 706 O O . TRP A 1 93 ? -14.108 1.618 -14.501 1.00 75.62 93 TRP A O 1
ATOM 716 N N . HIS A 1 94 ? -14.048 3.827 -14.842 1.00 66.75 94 HIS A N 1
ATOM 717 C CA . HIS A 1 94 ? -13.940 3.734 -16.286 1.00 66.75 94 HIS A CA 1
ATOM 718 C C . HIS A 1 94 ? -12.489 4.020 -16.634 1.00 66.75 94 HIS A C 1
ATOM 720 O O . HIS A 1 94 ? -12.021 5.136 -16.408 1.00 66.75 94 HIS A O 1
ATOM 726 N N . SER A 1 95 ? -11.780 3.027 -17.172 1.00 60.50 95 SER A N 1
ATOM 727 C CA . SER A 1 95 ? -10.602 3.333 -17.971 1.00 60.50 95 SER A CA 1
ATOM 728 C C . SER A 1 95 ? -11.084 4.212 -19.115 1.00 60.50 95 SER A C 1
ATOM 730 O O . SER A 1 95 ? -11.699 3.725 -20.061 1.00 60.50 95 SER A O 1
ATOM 732 N N . THR A 1 96 ? -10.825 5.512 -19.034 1.00 55.53 96 THR A N 1
ATOM 733 C CA . THR A 1 96 ? -10.738 6.354 -20.224 1.00 55.53 96 THR A CA 1
ATOM 734 C C . THR A 1 96 ? -9.422 6.021 -20.924 1.00 55.53 96 THR A C 1
ATOM 736 O O . THR A 1 96 ? -8.608 6.900 -21.164 1.00 55.53 96 THR A O 1
ATOM 739 N N . ASP A 1 97 ? -9.231 4.739 -21.251 1.00 58.41 97 ASP A N 1
ATOM 740 C CA . ASP A 1 97 ? -8.362 4.299 -22.345 1.00 58.41 97 ASP A CA 1
ATOM 741 C C . ASP A 1 97 ? -9.069 4.586 -23.687 1.00 58.41 97 ASP A C 1
ATOM 743 O O . ASP A 1 97 ? -8.847 3.916 -24.683 1.00 58.41 97 ASP A O 1
ATOM 747 N N . ASP A 1 98 ? -9.973 5.572 -23.700 1.00 50.34 98 ASP A N 1
ATOM 748 C CA . ASP A 1 98 ? -10.289 6.352 -24.881 1.00 50.34 98 ASP A CA 1
ATOM 749 C C . ASP A 1 98 ? -9.124 7.348 -25.026 1.00 50.34 98 ASP A C 1
ATOM 751 O O . ASP A 1 98 ? -9.226 8.538 -24.749 1.00 50.34 98 ASP A O 1
ATOM 755 N N . ASP A 1 99 ? -7.973 6.795 -25.412 1.00 54.53 99 ASP A N 1
ATOM 756 C CA . ASP A 1 99 ? -6.986 7.469 -26.255 1.00 54.53 99 ASP A CA 1
ATOM 757 C C . ASP A 1 99 ? -7.531 7.678 -27.679 1.00 54.53 99 ASP A C 1
ATOM 759 O O . ASP A 1 99 ? -6.789 8.102 -28.566 1.00 54.53 99 ASP A O 1
ATOM 763 N N . GLY A 1 100 ? -8.830 7.388 -27.865 1.00 49.94 100 GLY A N 1
ATOM 764 C CA . GLY A 1 100 ? -9.703 7.892 -28.902 1.00 49.94 100 GLY A CA 1
ATOM 765 C C . GLY A 1 100 ? -9.256 9.283 -29.275 1.00 49.94 100 GLY A C 1
ATOM 766 O O . GLY A 1 100 ? -9.394 10.224 -28.492 1.00 49.94 100 GLY A O 1
ATOM 767 N N . GLU A 1 101 ? -8.615 9.307 -30.444 1.00 52.56 101 GLU A N 1
ATOM 768 C CA . GLU A 1 101 ? -8.286 10.448 -31.269 1.00 52.56 101 GLU A CA 1
ATOM 769 C C . GLU A 1 101 ? -8.912 11.707 -30.681 1.00 52.56 101 GLU A C 1
ATOM 771 O O . GLU A 1 101 ? -10.138 11.844 -30.657 1.00 52.56 101 GLU A O 1
ATOM 776 N N . TRP A 1 102 ? -8.077 12.629 -30.197 1.00 54.62 102 TRP A N 1
ATOM 777 C CA . TRP A 1 102 ? -8.482 14.023 -30.166 1.00 54.62 102 TRP A CA 1
ATOM 778 C C . TRP A 1 102 ? -8.834 14.364 -31.619 1.00 54.62 102 TRP A C 1
ATOM 780 O O . TRP A 1 102 ? -7.968 14.802 -32.372 1.00 54.62 102 TRP A O 1
ATOM 790 N N . GLU A 1 103 ? -10.068 14.060 -32.045 1.00 53.19 103 GLU A N 1
ATOM 791 C CA . GLU A 1 103 ? -10.670 14.572 -33.259 1.00 53.19 103 GLU A CA 1
ATOM 792 C C . GLU A 1 103 ? -10.603 16.075 -33.046 1.00 53.19 103 GLU A C 1
ATOM 794 O O . GLU A 1 103 ? -11.341 16.659 -32.249 1.00 53.19 103 GLU A O 1
ATOM 799 N N . GLU A 1 104 ? -9.580 16.658 -33.661 1.00 54.75 104 GLU A N 1
ATOM 800 C CA . GLU A 1 104 ? -9.336 18.074 -33.785 1.00 54.75 104 GLU A CA 1
ATOM 801 C C . GLU A 1 104 ? -10.571 18.653 -34.480 1.00 54.75 104 GLU A C 1
ATOM 803 O O . GLU A 1 104 ? -10.619 18.788 -35.701 1.00 54.75 104 GLU A O 1
ATOM 808 N N . ASP A 1 105 ? -11.625 18.919 -33.704 1.00 50.41 105 ASP A N 1
ATOM 809 C CA . ASP A 1 105 ? -12.814 19.630 -34.154 1.00 50.41 105 ASP A CA 1
ATOM 810 C C . ASP A 1 105 ? -12.423 21.100 -34.323 1.00 50.41 105 ASP A C 1
ATOM 812 O O . ASP A 1 105 ? -12.716 21.987 -33.516 1.00 50.41 105 ASP A O 1
ATOM 816 N N . ALA A 1 106 ? -11.654 21.329 -35.383 1.00 52.81 106 ALA A N 1
ATOM 817 C CA . ALA A 1 106 ? -11.260 22.609 -35.921 1.00 52.81 106 ALA A CA 1
ATOM 818 C C . ALA A 1 106 ? -12.433 23.254 -36.674 1.00 52.81 106 ALA A C 1
ATOM 820 O O . ALA A 1 106 ? -12.274 23.677 -37.814 1.00 52.81 106 ALA A O 1
ATOM 821 N N . GLU A 1 107 ? -13.612 23.371 -36.060 1.00 63.31 107 GLU A N 1
ATOM 822 C CA . GLU A 1 107 ? -14.715 24.170 -36.607 1.00 63.31 107 GLU A CA 1
ATOM 823 C C . GLU A 1 107 ? -15.396 25.016 -35.516 1.00 63.31 107 GLU A C 1
ATOM 825 O O . GLU A 1 107 ? -16.524 24.782 -35.089 1.00 63.31 107 GLU A O 1
ATOM 830 N N . GLY A 1 108 ? -14.699 26.071 -35.079 1.00 49.75 108 GLY A N 1
ATOM 831 C CA . GLY A 1 108 ? -15.228 27.083 -34.162 1.00 49.75 108 GLY A CA 1
ATOM 832 C C . GLY A 1 108 ? -14.882 28.503 -34.598 1.00 49.75 108 GLY A C 1
ATOM 833 O O . GLY A 1 108 ? -13.934 29.105 -34.099 1.00 49.75 108 GLY A O 1
ATOM 834 N N . GLU A 1 109 ? -15.661 29.046 -35.533 1.00 55.91 109 GLU A N 1
ATOM 835 C CA . GLU A 1 109 ? -15.617 30.448 -35.947 1.00 55.91 109 GLU A CA 1
ATOM 836 C C . GLU A 1 109 ? -15.838 31.415 -34.759 1.00 55.91 109 GLU A C 1
ATOM 838 O O . GLU A 1 109 ? -16.921 31.481 -34.187 1.00 55.91 109 GLU A O 1
ATOM 843 N N . GLY A 1 110 ? -14.815 32.224 -34.461 1.00 56.19 110 GLY A N 1
ATOM 844 C CA . GLY A 1 110 ? -14.929 33.651 -34.137 1.00 56.19 110 GLY A CA 1
ATOM 845 C C . GLY A 1 110 ? -15.591 34.089 -32.823 1.00 56.19 110 GLY A C 1
ATOM 846 O O . GLY A 1 110 ? -16.782 34.382 -32.792 1.00 56.19 110 GLY A O 1
ATOM 847 N N . GLU A 1 111 ? -14.770 34.413 -31.818 1.00 53.59 111 GLU A N 1
ATOM 848 C CA . GLU A 1 111 ? -14.945 35.681 -31.095 1.00 53.59 111 GLU A CA 1
ATOM 849 C C . GLU A 1 111 ? -13.576 36.268 -30.712 1.00 53.59 111 GLU A C 1
ATOM 851 O O . GLU A 1 111 ? -12.730 35.634 -30.085 1.00 53.59 111 GLU A O 1
ATOM 856 N N . GLU A 1 112 ? -13.342 37.480 -31.200 1.00 53.19 112 GLU A N 1
ATOM 857 C CA . GLU A 1 112 ? -12.069 38.189 -31.240 1.00 53.19 112 GLU A CA 1
ATOM 858 C C . GLU A 1 112 ? -11.614 38.578 -29.823 1.00 53.19 112 GLU A C 1
ATOM 860 O O . GLU A 1 112 ? -12.039 39.599 -29.284 1.00 53.19 112 GLU A O 1
ATOM 865 N N . ASN A 1 113 ? -10.724 37.791 -29.210 1.00 45.12 113 ASN A N 1
ATOM 866 C CA . ASN A 1 113 ? -9.951 38.248 -28.056 1.00 45.12 113 ASN A CA 1
ATOM 867 C C . ASN A 1 113 ? -8.547 38.666 -28.510 1.00 45.12 113 ASN A C 1
ATOM 869 O O . ASN A 1 113 ? -7.598 37.884 -28.545 1.00 45.12 113 ASN A O 1
ATOM 873 N N . GLU A 1 114 ? -8.444 39.933 -28.901 1.00 64.69 114 GLU A N 1
ATOM 874 C CA . GLU A 1 114 ? -7.190 40.659 -29.079 1.00 64.69 114 GLU A CA 1
ATOM 875 C C . GLU A 1 114 ? -6.392 40.614 -27.762 1.00 64.69 114 GLU A C 1
ATOM 877 O O . GLU A 1 114 ? -6.744 4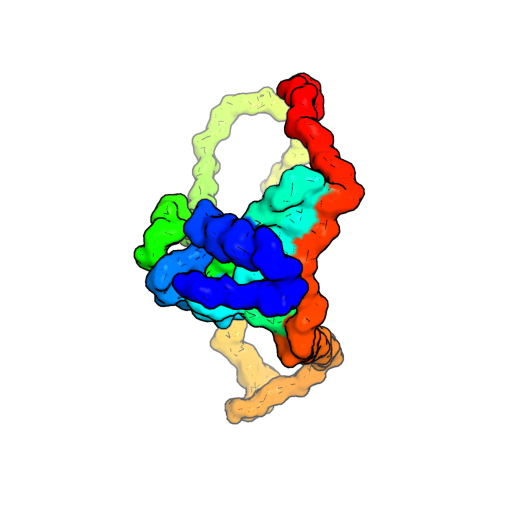1.304 -26.808 1.00 64.69 114 GLU A O 1
ATOM 882 N N . THR A 1 115 ? -5.325 39.806 -27.686 1.00 49.78 115 THR A N 1
ATOM 883 C CA . THR A 1 115 ? -3.957 40.221 -27.280 1.00 49.78 115 THR A CA 1
ATOM 884 C C . THR A 1 115 ? -3.066 39.036 -26.887 1.00 49.78 115 THR A C 1
ATOM 886 O O . THR A 1 115 ? -3.118 38.526 -25.773 1.00 49.78 115 THR A O 1
ATOM 889 N N . GLY A 1 116 ? -2.144 38.679 -27.784 1.00 47.62 116 GLY A N 1
ATOM 890 C CA . GLY A 1 116 ? -1.009 37.802 -27.487 1.00 47.62 116 GLY A CA 1
ATOM 891 C C . GLY A 1 116 ? -0.664 36.941 -28.690 1.00 47.62 116 GLY A C 1
ATOM 892 O O . GLY A 1 116 ? -1.250 35.882 -28.851 1.00 47.62 116 GLY A O 1
ATOM 893 N N . GLY A 1 117 ? 0.222 37.441 -29.556 1.00 52.59 117 GLY A N 1
ATOM 894 C CA . GLY A 1 117 ? 0.562 36.840 -30.846 1.00 52.59 117 GLY A CA 1
ATOM 895 C C . GLY A 1 117 ? 0.918 35.361 -30.742 1.00 52.59 117 GLY A C 1
ATOM 896 O O . GLY A 1 117 ? 2.013 35.012 -30.314 1.00 52.59 117 GLY A O 1
ATOM 897 N N . VAL A 1 118 ? -0.027 34.526 -31.158 1.00 47.59 118 VAL A N 1
ATOM 898 C CA . VAL A 1 118 ? 0.245 33.196 -31.681 1.00 47.59 118 VAL A CA 1
ATOM 899 C C . VAL A 1 118 ? 0.889 33.406 -33.047 1.00 47.59 118 VAL A C 1
ATOM 901 O O . VAL A 1 118 ? 0.273 33.974 -33.952 1.00 47.59 118 VAL A O 1
ATOM 904 N N . ASP A 1 119 ? 2.172 33.069 -33.152 1.00 57.88 119 ASP A N 1
ATOM 905 C CA . ASP A 1 119 ? 2.858 33.002 -34.436 1.00 57.88 119 ASP A CA 1
ATOM 906 C C . ASP A 1 119 ? 2.051 32.064 -35.338 1.00 57.88 119 ASP A C 1
ATOM 908 O O . ASP A 1 119 ? 1.764 30.917 -34.994 1.00 57.88 119 ASP A O 1
ATOM 912 N N . SER A 1 120 ? 1.575 32.617 -36.450 1.00 58.44 120 SER A N 1
ATOM 913 C CA . SER A 1 120 ? 0.846 31.889 -37.478 1.00 58.44 120 SER A CA 1
ATOM 914 C C . SER A 1 120 ? 1.763 30.790 -37.987 1.00 58.44 120 SER A C 1
ATOM 916 O O . SER A 1 120 ? 2.753 31.113 -38.634 1.00 58.44 120 SER A O 1
ATOM 918 N N . TYR A 1 121 ? 1.422 29.531 -37.714 1.00 62.03 121 TYR A N 1
ATOM 919 C CA . TYR A 1 121 ? 2.116 28.364 -38.252 1.00 62.03 121 TYR A CA 1
ATOM 920 C C . TYR A 1 121 ? 2.388 28.564 -39.753 1.00 62.03 121 TYR A C 1
ATOM 922 O O . TYR A 1 121 ? 1.450 28.645 -40.553 1.00 62.03 121 TYR A O 1
ATOM 930 N N . ASP A 1 122 ? 3.662 28.735 -40.116 1.00 68.50 122 ASP A N 1
ATOM 931 C CA . ASP A 1 122 ? 4.104 28.852 -41.501 1.00 68.50 122 ASP A CA 1
ATOM 932 C C . ASP A 1 122 ? 4.626 27.477 -41.935 1.00 68.50 122 ASP A C 1
ATOM 934 O O . ASP A 1 122 ? 5.733 27.097 -41.557 1.00 68.50 122 ASP A O 1
ATOM 938 N N . PRO A 1 123 ? 3.867 26.711 -42.737 1.00 63.28 123 PRO A N 1
ATOM 939 C CA . PRO A 1 123 ? 4.303 25.398 -43.209 1.00 63.28 123 PRO A CA 1
ATOM 940 C C . PRO A 1 123 ? 5.542 25.461 -44.122 1.00 63.28 123 PRO A C 1
ATOM 942 O O . PRO A 1 123 ? 6.044 24.423 -44.545 1.00 63.28 123 PRO A O 1
ATOM 945 N N . ALA A 1 124 ? 6.031 26.657 -44.470 1.00 69.31 124 ALA A N 1
ATOM 946 C CA . ALA A 1 124 ? 7.301 26.847 -45.160 1.00 69.31 124 ALA A CA 1
ATOM 947 C C . ALA A 1 124 ? 8.484 27.135 -44.215 1.00 69.31 124 ALA A C 1
ATOM 949 O O . ALA A 1 124 ? 9.604 27.311 -44.712 1.00 69.31 124 ALA A O 1
ATOM 950 N N . GLU A 1 125 ? 8.285 27.196 -42.890 1.00 68.19 125 GLU A N 1
ATOM 951 C CA . GLU A 1 125 ? 9.404 27.327 -41.960 1.00 68.19 125 GLU A CA 1
ATOM 952 C C . GLU A 1 125 ? 10.265 26.051 -41.962 1.00 68.19 125 GLU A C 1
ATOM 954 O O . GLU A 1 125 ? 9.772 24.948 -41.715 1.00 68.19 125 GLU A O 1
ATOM 959 N N . PRO A 1 126 ? 11.577 26.177 -42.228 1.00 68.94 126 PRO A N 1
ATOM 960 C CA . PRO A 1 126 ? 12.470 25.031 -42.389 1.00 68.94 126 PRO A CA 1
ATOM 961 C C . PRO A 1 126 ? 12.677 24.238 -41.094 1.00 68.94 126 PRO A C 1
ATOM 963 O O . PRO A 1 126 ? 13.092 23.088 -41.164 1.00 68.94 126 PRO A O 1
ATOM 966 N N . GLU A 1 127 ? 12.381 24.830 -39.933 1.00 63.12 127 GLU A N 1
ATOM 967 C CA . GLU A 1 127 ? 12.499 24.168 -38.628 1.00 63.12 127 GLU A CA 1
ATOM 968 C C . GLU A 1 127 ? 11.521 22.989 -38.493 1.00 63.12 127 GLU A C 1
ATOM 970 O O . GLU A 1 127 ? 11.872 21.963 -37.918 1.00 63.12 127 GLU A O 1
ATOM 975 N N . TYR A 1 128 ? 10.333 23.086 -39.100 1.00 59.03 128 TYR A N 1
ATOM 976 C CA . TYR A 1 128 ? 9.340 22.008 -39.092 1.00 59.03 128 TYR A CA 1
ATOM 977 C C . TYR A 1 128 ? 9.548 21.000 -40.226 1.00 59.03 128 TYR A C 1
ATOM 979 O O . TYR A 1 128 ? 9.300 19.814 -40.036 1.00 59.03 128 TYR A O 1
ATOM 987 N N . ALA A 1 129 ? 10.073 21.439 -41.375 1.00 63.72 129 ALA A N 1
ATOM 988 C CA . ALA A 1 129 ? 10.425 20.537 -42.474 1.00 63.72 129 ALA A CA 1
ATOM 989 C C . ALA A 1 129 ? 11.551 19.555 -42.099 1.00 63.72 129 ALA A C 1
ATOM 991 O O . ALA A 1 129 ? 11.581 18.440 -42.609 1.00 63.72 129 ALA A O 1
ATOM 992 N N . GLU A 1 130 ? 12.465 19.947 -41.202 1.00 61.62 130 GLU A N 1
ATOM 993 C CA . GLU A 1 130 ? 13.472 19.026 -40.661 1.00 61.62 130 GLU A CA 1
ATOM 994 C C . GLU A 1 130 ? 12.878 18.029 -39.653 1.00 61.62 130 GLU A C 1
ATOM 996 O O . GLU A 1 130 ? 13.391 16.923 -39.562 1.00 61.62 130 GLU A O 1
ATOM 1001 N N . LEU A 1 131 ? 11.808 18.371 -38.923 1.00 61.19 131 LEU A N 1
ATOM 1002 C CA . LEU A 1 131 ? 11.130 17.454 -37.990 1.00 61.19 131 LEU A CA 1
ATOM 1003 C C . LEU A 1 131 ? 10.303 16.380 -38.707 1.00 61.19 131 LEU A C 1
ATOM 1005 O O . LEU A 1 131 ? 10.356 15.222 -38.303 1.00 61.19 131 LEU A O 1
ATOM 1009 N N . ASP A 1 132 ? 9.639 16.739 -39.805 1.00 61.25 132 ASP A N 1
ATOM 1010 C CA . ASP A 1 132 ? 8.833 15.821 -40.627 1.00 61.25 132 ASP A CA 1
ATOM 1011 C C . ASP A 1 132 ? 9.698 14.740 -41.318 1.00 61.25 132 ASP A C 1
ATOM 1013 O O . ASP A 1 132 ? 9.258 13.615 -41.532 1.00 61.25 132 ASP A O 1
ATOM 1017 N N . GLU A 1 133 ? 10.975 15.033 -41.617 1.00 60.81 133 GLU A N 1
ATOM 1018 C CA . GLU A 1 133 ? 11.932 14.030 -42.124 1.00 60.81 133 GLU A CA 1
ATOM 1019 C C . GLU A 1 133 ? 12.485 13.095 -41.021 1.00 60.81 133 GLU A C 1
ATOM 1021 O O . GLU A 1 133 ? 13.169 12.118 -41.338 1.00 60.81 133 GLU A O 1
ATOM 1026 N N . MET A 1 134 ? 12.213 13.358 -39.735 1.00 58.28 134 MET A N 1
ATOM 1027 C CA . MET A 1 134 ? 12.723 12.565 -38.603 1.00 58.28 134 MET A CA 1
ATOM 1028 C C . MET A 1 134 ? 11.710 11.556 -38.030 1.00 58.28 134 MET A C 1
ATOM 1030 O O . MET A 1 134 ? 12.106 10.744 -37.195 1.00 58.28 134 MET A O 1
ATOM 1034 N N . GLU A 1 135 ? 10.447 11.568 -38.470 1.00 57.62 135 GLU A N 1
ATOM 1035 C CA . GLU A 1 135 ? 9.355 10.751 -37.898 1.00 57.62 135 GLU A CA 1
ATOM 1036 C C . GLU A 1 135 ? 9.075 9.409 -38.617 1.00 57.62 135 GLU A C 1
ATOM 1038 O O . GLU A 1 135 ? 8.178 8.673 -38.216 1.00 57.62 135 GLU A O 1
ATOM 1043 N N . GLU A 1 136 ? 9.841 9.019 -39.644 1.00 54.84 136 GLU A N 1
ATOM 1044 C CA . GLU A 1 136 ? 9.529 7.813 -40.446 1.00 54.84 136 GLU A CA 1
ATOM 1045 C C . GLU A 1 136 ? 10.251 6.505 -40.044 1.00 54.84 136 GLU A C 1
ATOM 1047 O O . GLU A 1 136 ? 10.052 5.491 -40.714 1.00 54.84 136 GLU A O 1
ATOM 1052 N N . ASP A 1 137 ? 11.059 6.461 -38.976 1.00 52.88 137 ASP A N 1
ATOM 1053 C CA . ASP A 1 137 ? 11.888 5.272 -38.660 1.00 52.88 137 ASP A CA 1
ATOM 1054 C C . ASP A 1 137 ? 11.616 4.647 -37.275 1.00 52.88 137 ASP A C 1
ATOM 1056 O O . ASP A 1 137 ? 12.487 4.010 -36.683 1.00 52.88 137 ASP A O 1
ATOM 1060 N N . ASP A 1 138 ? 10.376 4.737 -36.782 1.00 55.47 138 ASP A N 1
ATOM 1061 C CA . ASP A 1 138 ? 9.888 3.941 -35.640 1.00 55.47 138 ASP A CA 1
ATOM 1062 C C . ASP A 1 138 ? 9.571 2.473 -36.033 1.00 55.47 138 ASP A C 1
ATOM 1064 O O . ASP A 1 138 ? 8.680 1.825 -35.481 1.00 55.47 138 ASP A O 1
ATOM 1068 N N . ASP A 1 139 ? 10.354 1.884 -36.949 1.00 57.78 139 ASP A N 1
ATOM 1069 C CA . ASP A 1 139 ? 10.420 0.428 -37.177 1.00 57.78 139 ASP A CA 1
ATOM 1070 C C . ASP A 1 139 ? 11.278 -0.238 -36.079 1.00 57.78 139 ASP A C 1
ATOM 1072 O O . ASP A 1 139 ? 12.259 -0.953 -36.315 1.00 57.78 139 ASP A O 1
ATOM 1076 N N . ILE A 1 140 ? 10.912 0.048 -34.824 1.00 57.91 140 ILE A N 1
ATOM 1077 C CA . ILE A 1 140 ? 11.564 -0.462 -33.612 1.00 57.91 140 ILE A CA 1
ATOM 1078 C C . ILE A 1 140 ? 11.454 -1.993 -33.509 1.00 57.91 140 ILE A C 1
ATOM 1080 O O . ILE A 1 140 ? 12.246 -2.642 -32.823 1.00 57.91 140 ILE A O 1
ATOM 1084 N N . GLU A 1 141 ? 10.527 -2.603 -34.251 1.00 56.50 141 GLU A N 1
ATOM 1085 C CA . GLU A 1 141 ? 10.320 -4.048 -34.329 1.00 56.50 141 GLU A CA 1
ATOM 1086 C C . GLU A 1 141 ? 11.230 -4.698 -35.393 1.00 56.50 141 GLU A C 1
ATOM 1088 O O . GLU A 1 141 ? 10.809 -5.492 -36.232 1.00 56.50 141 GLU A O 1
ATOM 1093 N N . GLY A 1 142 ? 12.529 -4.381 -35.368 1.00 56.16 142 GLY A N 1
ATOM 1094 C CA . GLY A 1 142 ? 13.451 -4.954 -36.347 1.00 56.16 142 GLY A CA 1
ATOM 1095 C C . GLY A 1 142 ? 14.933 -4.648 -36.188 1.00 56.16 142 GLY A C 1
ATOM 1096 O O . GLY A 1 142 ? 15.742 -5.360 -36.771 1.00 56.16 142 GLY A O 1
ATOM 1097 N N . GLU A 1 143 ? 15.364 -3.658 -35.412 1.00 53.44 143 GLU A N 1
ATOM 1098 C CA . GLU A 1 143 ? 16.775 -3.234 -35.445 1.00 53.44 143 GLU A CA 1
ATOM 1099 C C . GLU A 1 143 ? 17.779 -4.186 -34.766 1.00 53.44 143 GLU A C 1
ATOM 1101 O O . GLU A 1 143 ? 18.992 -4.001 -34.901 1.00 53.44 143 GLU A O 1
ATOM 1106 N N . GLU A 1 144 ? 17.326 -5.254 -34.102 1.00 58.53 144 GLU A N 1
ATOM 1107 C CA . GLU A 1 144 ? 18.223 -6.220 -33.446 1.00 58.53 144 GLU A CA 1
ATOM 1108 C C . GLU A 1 144 ? 19.229 -6.862 -34.423 1.00 58.53 144 GLU A C 1
ATOM 1110 O O . GLU A 1 144 ? 20.368 -7.150 -34.043 1.00 58.53 144 GLU A O 1
ATOM 1115 N N . TRP A 1 145 ? 18.880 -7.021 -35.709 1.00 62.00 145 TRP A N 1
ATOM 1116 C CA . TRP A 1 145 ? 19.829 -7.527 -36.712 1.00 62.00 145 TRP A CA 1
ATOM 1117 C C . TRP A 1 145 ? 20.836 -6.469 -37.192 1.00 62.00 145 TRP A C 1
ATOM 1119 O O . TRP A 1 145 ? 21.920 -6.844 -37.653 1.00 62.00 145 TRP A O 1
ATOM 1129 N N . LYS A 1 146 ? 20.541 -5.163 -37.063 1.00 63.44 146 LYS A N 1
ATOM 1130 C CA . LYS A 1 146 ? 21.457 -4.075 -37.471 1.00 63.44 146 LYS A CA 1
ATOM 1131 C C . LYS A 1 146 ? 22.709 -4.027 -36.587 1.00 63.44 146 LYS A C 1
ATOM 1133 O O . LYS A 1 146 ? 23.779 -3.648 -37.062 1.00 63.44 146 LYS A O 1
ATOM 1138 N N . LEU A 1 147 ? 22.619 -4.500 -35.341 1.00 66.19 147 LEU A N 1
ATOM 1139 C CA . LEU A 1 147 ? 23.759 -4.614 -34.421 1.00 66.19 147 LEU A CA 1
ATOM 1140 C C . LEU A 1 147 ? 24.683 -5.810 -34.721 1.00 66.19 147 LEU A C 1
ATOM 1142 O O . LEU A 1 147 ? 25.729 -5.951 -34.088 1.00 66.19 147 LEU A O 1
ATOM 1146 N N . GLY A 1 148 ? 24.335 -6.665 -35.692 1.00 80.19 148 GLY A N 1
ATOM 1147 C CA . GLY A 1 148 ? 25.146 -7.824 -36.077 1.00 80.19 148 GLY A CA 1
ATOM 1148 C C . GLY A 1 148 ? 25.231 -8.921 -35.008 1.00 80.19 148 GLY A C 1
ATOM 1149 O O . GLY A 1 148 ? 26.127 -9.765 -35.077 1.00 80.19 148 GLY A O 1
ATOM 1150 N N . LEU A 1 149 ? 24.324 -8.906 -34.029 1.00 79.31 149 LEU A N 1
ATOM 1151 C CA . LEU A 1 149 ? 24.240 -9.899 -32.959 1.00 79.31 149 LEU A CA 1
ATOM 1152 C C . LEU A 1 149 ? 23.584 -11.186 -33.473 1.00 79.31 149 LEU A C 1
ATOM 1154 O O . LEU A 1 149 ? 22.689 -11.158 -34.322 1.00 79.31 149 LEU A O 1
ATOM 1158 N N . GLN A 1 150 ? 24.040 -12.340 -32.983 1.00 81.19 150 GLN A N 1
ATOM 1159 C CA . GLN A 1 150 ? 23.381 -13.609 -33.296 1.00 81.19 150 GLN A CA 1
ATOM 1160 C C . GLN A 1 150 ? 22.062 -13.726 -32.513 1.00 81.19 150 GLN A C 1
ATOM 1162 O O . GLN A 1 150 ? 21.975 -13.202 -31.404 1.00 81.19 150 GLN A O 1
ATOM 1167 N N . PRO A 1 151 ? 21.044 -14.449 -33.021 1.00 82.31 151 PRO A N 1
ATOM 1168 C CA . PRO A 1 151 ? 19.816 -14.696 -32.269 1.00 82.31 151 PRO A CA 1
ATOM 1169 C C . PRO A 1 151 ? 20.112 -15.256 -30.867 1.00 82.31 151 PRO A C 1
ATOM 1171 O O . PRO A 1 151 ? 20.689 -16.336 -30.734 1.00 82.31 151 PRO A O 1
ATOM 1174 N N . GLY A 1 152 ? 19.722 -14.513 -29.827 1.00 81.88 152 GLY A N 1
ATOM 11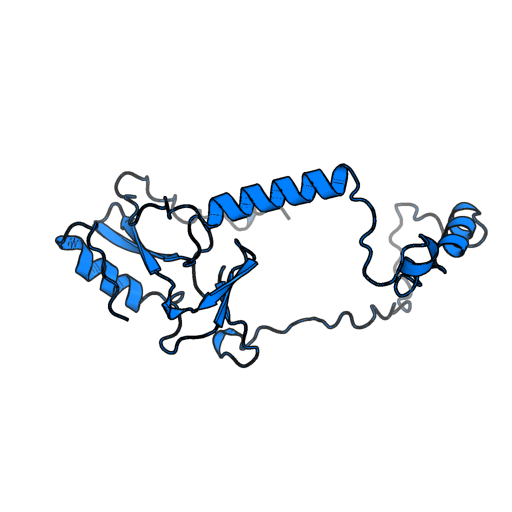75 C CA . GLY A 1 152 ? 19.963 -14.849 -28.418 1.00 81.88 152 GLY A CA 1
ATOM 1176 C C . GLY A 1 152 ? 21.216 -14.224 -27.789 1.00 81.88 152 GLY A C 1
ATOM 1177 O O . GLY A 1 152 ? 21.435 -14.404 -26.592 1.00 81.88 152 GLY A O 1
ATOM 1178 N N . GLU A 1 153 ? 22.030 -13.488 -28.549 1.00 85.00 153 GLU A N 1
ATOM 1179 C CA . GLU A 1 153 ? 23.134 -12.693 -28.011 1.00 85.00 153 GLU A CA 1
ATOM 1180 C C . GLU A 1 153 ? 22.601 -11.323 -27.566 1.00 85.00 153 GLU A C 1
ATOM 1182 O O . GLU A 1 153 ? 22.154 -10.527 -28.387 1.00 85.00 153 GLU A O 1
ATOM 1187 N N . GLN A 1 154 ? 22.610 -11.054 -26.256 1.00 82.88 154 GLN A N 1
ATOM 1188 C CA . GLN A 1 154 ? 22.223 -9.739 -25.740 1.00 82.88 154 GLN A CA 1
ATOM 1189 C C . GLN A 1 154 ? 23.295 -8.696 -26.092 1.00 82.88 154 GLN A C 1
ATOM 1191 O O . GLN A 1 154 ? 24.489 -8.992 -25.961 1.00 82.88 154 GLN A O 1
ATOM 1196 N N . PRO A 1 155 ? 22.901 -7.474 -26.493 1.00 85.44 155 PRO A N 1
ATOM 1197 C CA . PRO A 1 155 ? 23.845 -6.390 -26.718 1.00 85.44 155 PRO A CA 1
ATOM 1198 C C . PRO A 1 155 ? 24.692 -6.123 -25.464 1.00 85.44 155 PRO A C 1
ATOM 1200 O O . PRO A 1 155 ? 24.226 -6.329 -24.337 1.00 85.44 155 PRO A O 1
ATOM 1203 N N . PRO A 1 156 ? 25.946 -5.662 -25.634 1.00 88.88 156 PRO A N 1
ATOM 1204 C CA . PRO A 1 156 ? 26.780 -5.293 -24.505 1.00 88.88 156 PRO A CA 1
ATOM 1205 C C . PRO A 1 156 ? 26.096 -4.176 -23.719 1.00 88.88 156 PRO A C 1
ATOM 1207 O O . PRO A 1 156 ? 25.711 -3.146 -24.268 1.00 88.88 156 PRO A O 1
ATOM 1210 N N . GLU A 1 157 ? 25.956 -4.393 -22.419 1.00 92.56 157 GLU A N 1
ATOM 1211 C CA . GLU A 1 157 ? 25.266 -3.462 -21.544 1.00 92.56 157 GLU A CA 1
ATOM 1212 C C . GLU A 1 157 ? 26.003 -2.118 -21.476 1.00 92.56 157 GLU A C 1
ATOM 1214 O O . GLU A 1 157 ? 27.211 -2.059 -21.216 1.00 92.56 157 GLU A O 1
ATOM 1219 N N . THR A 1 158 ? 25.272 -1.025 -21.696 1.00 94.12 158 THR A N 1
ATOM 1220 C CA . THR A 1 158 ? 25.830 0.320 -21.553 1.00 94.12 158 THR A CA 1
ATOM 1221 C C . THR A 1 158 ? 26.071 0.644 -20.071 1.00 94.12 158 THR A C 1
ATOM 1223 O O . THR A 1 158 ? 25.426 0.068 -19.188 1.00 94.12 158 THR A O 1
ATOM 1226 N N . PRO A 1 159 ? 26.975 1.587 -19.742 1.00 96.94 159 PRO A N 1
ATOM 1227 C CA . PRO A 1 159 ? 27.170 2.018 -18.357 1.00 96.94 159 PRO A CA 1
ATOM 1228 C C . PRO A 1 159 ? 25.875 2.481 -17.666 1.00 96.94 159 PRO A C 1
ATOM 1230 O O . PRO A 1 159 ? 25.694 2.212 -16.480 1.00 96.94 159 PRO A O 1
ATOM 1233 N N . GLU A 1 160 ? 24.964 3.115 -18.409 1.00 94.19 160 GLU A N 1
ATOM 1234 C CA . GLU A 1 160 ? 23.673 3.605 -17.906 1.00 94.19 160 GLU A CA 1
ATOM 1235 C C . GLU A 1 160 ? 22.695 2.463 -17.600 1.00 94.19 160 GLU A C 1
ATOM 1237 O O . GLU A 1 160 ? 22.042 2.471 -16.553 1.00 94.19 160 GLU A O 1
ATOM 1242 N N . MET A 1 161 ? 22.636 1.438 -18.460 1.00 92.62 161 MET A N 1
ATOM 1243 C CA . MET A 1 161 ? 21.848 0.225 -18.207 1.00 92.62 161 MET A CA 1
ATOM 1244 C C . MET A 1 161 ? 22.368 -0.515 -16.969 1.00 92.62 161 MET A C 1
ATOM 1246 O O . MET A 1 161 ? 21.587 -0.882 -16.090 1.00 92.62 161 MET A O 1
ATOM 1250 N N . ALA A 1 162 ? 23.693 -0.637 -16.835 1.00 95.69 162 ALA A N 1
ATOM 1251 C CA . ALA A 1 162 ? 24.317 -1.277 -15.681 1.00 95.69 162 ALA A CA 1
ATOM 1252 C C . ALA A 1 162 ? 24.054 -0.524 -14.369 1.00 95.69 162 ALA A C 1
ATOM 1254 O O . ALA A 1 162 ? 23.852 -1.151 -13.324 1.00 95.69 162 ALA A O 1
ATOM 1255 N N . GLU A 1 163 ? 24.055 0.811 -14.394 1.00 96.00 163 GLU A N 1
ATOM 1256 C CA . GLU A 1 163 ? 23.690 1.627 -13.234 1.00 96.00 163 GLU A CA 1
ATOM 1257 C C . GLU A 1 163 ? 22.202 1.492 -12.891 1.00 96.00 163 GLU A C 1
ATOM 1259 O O . GLU A 1 163 ? 21.857 1.291 -11.723 1.00 96.00 163 GLU A O 1
ATOM 1264 N N . SER A 1 164 ? 21.335 1.507 -13.904 1.00 93.12 164 SER A N 1
ATOM 1265 C CA . SER A 1 164 ? 19.890 1.309 -13.752 1.00 93.12 164 SER A CA 1
ATOM 1266 C C . SER A 1 164 ? 19.573 -0.048 -13.122 1.00 93.12 164 SER A C 1
ATOM 1268 O O . SER A 1 164 ? 18.836 -0.110 -12.136 1.00 93.12 164 SER A O 1
ATOM 1270 N N . ARG A 1 165 ? 20.213 -1.129 -13.593 1.00 94.12 165 ARG A N 1
ATOM 1271 C CA . ARG A 1 165 ? 20.070 -2.463 -12.998 1.00 94.12 165 ARG A CA 1
ATOM 1272 C C . ARG A 1 165 ? 20.543 -2.493 -11.547 1.00 94.12 165 ARG A C 1
ATOM 1274 O O . ARG A 1 165 ? 19.829 -3.008 -10.698 1.00 94.12 165 ARG A O 1
ATOM 1281 N N . ARG A 1 166 ? 21.694 -1.890 -11.222 1.00 96.69 166 ARG A N 1
ATOM 1282 C CA . ARG A 1 166 ? 22.175 -1.812 -9.826 1.00 96.69 166 ARG A CA 1
ATOM 1283 C C . ARG A 1 166 ? 21.217 -1.045 -8.916 1.00 96.69 166 ARG A C 1
ATOM 1285 O O . ARG A 1 166 ? 21.044 -1.424 -7.758 1.00 96.69 166 ARG A O 1
ATOM 1292 N N . ARG A 1 167 ? 20.619 0.046 -9.408 1.00 94.38 167 ARG A N 1
ATOM 1293 C CA . ARG A 1 167 ? 19.611 0.813 -8.661 1.00 94.38 167 ARG A CA 1
ATOM 1294 C C . ARG A 1 167 ? 18.384 -0.049 -8.380 1.00 94.38 167 ARG A C 1
ATOM 1296 O O . ARG A 1 167 ? 17.947 -0.094 -7.234 1.00 94.38 167 ARG A O 1
ATOM 1303 N N . TRP A 1 168 ? 17.897 -0.756 -9.397 1.00 93.25 168 TRP A N 1
ATOM 1304 C CA . TRP A 1 168 ? 16.774 -1.679 -9.272 1.00 93.25 168 TRP A CA 1
ATOM 1305 C C . TRP A 1 168 ? 17.078 -2.831 -8.305 1.00 93.25 168 TRP A C 1
ATOM 1307 O O . TRP A 1 168 ? 16.299 -3.079 -7.393 1.00 93.25 168 TRP A O 1
ATOM 1317 N N . GLU A 1 169 ? 18.239 -3.482 -8.419 1.00 95.25 169 GLU A N 1
ATOM 1318 C CA . GLU A 1 169 ? 18.655 -4.578 -7.529 1.00 95.25 169 GLU A CA 1
ATOM 1319 C C . GLU A 1 169 ? 18.702 -4.133 -6.062 1.00 95.25 169 GLU A C 1
ATOM 1321 O O . GLU A 1 169 ? 18.212 -4.835 -5.180 1.00 95.25 169 GLU A O 1
ATOM 1326 N N . LYS A 1 170 ? 19.240 -2.938 -5.793 1.00 94.38 170 LYS A N 1
ATOM 1327 C CA . LYS A 1 170 ? 19.282 -2.361 -4.442 1.00 94.38 170 LYS A CA 1
ATOM 1328 C C . LYS A 1 170 ? 17.887 -2.054 -3.894 1.00 94.38 170 LYS A C 1
ATOM 1330 O O . LYS A 1 170 ? 17.647 -2.145 -2.691 1.00 94.38 170 LYS A O 1
ATOM 1335 N N . GLU A 1 171 ? 16.972 -1.645 -4.761 1.00 90.44 171 GLU A N 1
ATOM 1336 C CA . GLU A 1 171 ? 15.581 -1.417 -4.393 1.00 90.44 171 GLU A CA 1
ATOM 1337 C C . GLU A 1 171 ? 14.853 -2.737 -4.102 1.00 90.44 171 GLU A C 1
ATOM 1339 O O . GLU A 1 171 ? 14.193 -2.843 -3.071 1.00 90.44 171 GLU A O 1
ATOM 1344 N N . GLN A 1 172 ? 15.055 -3.774 -4.921 1.00 89.75 172 GLN A N 1
ATOM 1345 C CA . GLN A 1 172 ? 14.543 -5.119 -4.637 1.00 89.75 172 GLN A CA 1
ATOM 1346 C C . GLN A 1 172 ? 15.087 -5.661 -3.313 1.00 89.75 172 GLN A C 1
ATOM 1348 O O . GLN A 1 172 ? 14.312 -6.147 -2.495 1.00 89.75 172 GLN A O 1
ATOM 1353 N N . GLU A 1 173 ? 16.386 -5.488 -3.046 1.00 93.38 173 GLU A N 1
ATOM 1354 C CA . GLU A 1 173 ? 17.008 -5.889 -1.779 1.00 93.38 173 GLU A CA 1
ATOM 1355 C C . GLU A 1 173 ? 16.306 -5.249 -0.570 1.00 93.38 173 GLU A C 1
ATOM 1357 O O . GLU A 1 173 ? 16.093 -5.908 0.447 1.00 93.38 173 GLU A O 1
ATOM 1362 N N . ARG A 1 174 ? 15.876 -3.985 -0.680 1.00 90.81 174 ARG A N 1
ATOM 1363 C CA . ARG A 1 174 ? 15.114 -3.307 0.379 1.00 90.81 174 ARG A CA 1
ATOM 1364 C C . ARG A 1 174 ? 13.737 -3.937 0.606 1.00 90.81 174 ARG A C 1
ATOM 1366 O O . ARG A 1 174 ? 13.297 -4.019 1.752 1.00 90.81 174 ARG A O 1
ATOM 1373 N N . TYR A 1 175 ? 13.049 -4.341 -0.456 1.00 88.56 175 TYR A N 1
ATOM 1374 C CA . TYR A 1 175 ? 11.733 -4.981 -0.360 1.00 88.56 175 TYR A CA 1
ATOM 1375 C C . TYR A 1 175 ? 11.806 -6.448 0.074 1.00 88.56 175 TYR A C 1
ATOM 1377 O O . TYR A 1 175 ? 10.840 -6.966 0.627 1.00 88.56 175 TYR A O 1
ATOM 1385 N N . ASP A 1 176 ? 12.937 -7.109 -0.158 1.00 90.06 176 ASP A N 1
ATOM 1386 C CA . ASP A 1 176 ? 13.157 -8.504 0.229 1.00 90.06 176 ASP A CA 1
ATOM 1387 C C . ASP A 1 176 ? 13.766 -8.628 1.637 1.00 90.06 176 ASP A C 1
ATOM 1389 O O . ASP A 1 176 ? 13.724 -9.697 2.256 1.00 90.06 176 ASP A O 1
ATOM 1393 N N . ALA A 1 177 ? 14.311 -7.530 2.172 1.00 92.38 177 ALA A N 1
ATOM 1394 C CA . ALA A 1 177 ? 14.719 -7.432 3.564 1.00 92.38 177 ALA A CA 1
ATOM 1395 C C . ALA A 1 177 ? 13.534 -7.666 4.518 1.00 92.38 177 ALA A C 1
ATOM 1397 O O . ALA A 1 177 ? 12.361 -7.531 4.165 1.00 92.38 177 ALA A O 1
ATOM 1398 N N . ALA A 1 178 ? 13.848 -8.008 5.770 1.00 92.12 178 ALA A N 1
ATOM 1399 C CA . ALA A 1 178 ? 12.827 -8.161 6.797 1.00 92.12 178 ALA A CA 1
ATOM 1400 C C . ALA A 1 178 ? 11.997 -6.873 6.937 1.00 92.12 178 ALA A C 1
ATOM 1402 O O . ALA A 1 178 ? 12.514 -5.765 6.806 1.00 92.12 178 ALA A O 1
ATOM 1403 N N . ASP A 1 179 ? 10.702 -7.033 7.207 1.00 92.25 179 ASP A N 1
ATOM 1404 C CA . ASP A 1 179 ? 9.783 -5.908 7.357 1.00 92.25 179 ASP A CA 1
ATOM 1405 C C . ASP A 1 179 ? 10.109 -5.118 8.634 1.00 92.25 179 ASP A C 1
ATOM 1407 O O . ASP A 1 179 ? 9.874 -5.602 9.744 1.00 92.25 179 ASP A O 1
ATOM 1411 N N . GLU A 1 180 ? 10.658 -3.913 8.474 1.00 92.56 180 GLU A N 1
ATOM 1412 C CA . GLU A 1 180 ? 11.062 -3.031 9.578 1.00 92.56 180 GLU A CA 1
ATOM 1413 C C . GLU A 1 180 ? 9.921 -2.113 10.043 1.00 92.56 180 GLU A C 1
ATOM 1415 O O . GLU A 1 180 ? 10.071 -1.363 11.013 1.00 92.56 180 GLU A O 1
ATOM 1420 N N . ARG A 1 181 ? 8.761 -2.156 9.370 1.00 93.50 181 ARG A N 1
ATOM 1421 C CA . ARG A 1 181 ? 7.608 -1.319 9.718 1.00 93.50 181 ARG A CA 1
ATOM 1422 C C . ARG A 1 181 ? 7.105 -1.655 11.128 1.00 93.50 181 ARG A C 1
ATOM 1424 O O . ARG A 1 181 ? 6.983 -2.833 11.485 1.00 93.50 181 ARG A O 1
ATOM 1431 N N . PRO A 1 182 ? 6.755 -0.641 11.941 1.00 93.88 182 PRO A N 1
ATOM 1432 C CA . PRO A 1 182 ? 6.226 -0.888 13.272 1.00 93.88 182 PRO A CA 1
ATOM 1433 C C . PRO A 1 182 ? 4.881 -1.609 13.164 1.00 93.88 182 PRO A C 1
ATOM 1435 O O . PRO A 1 182 ? 4.044 -1.272 12.332 1.00 93.88 182 PRO A O 1
ATOM 1438 N N . ARG A 1 183 ? 4.638 -2.608 14.015 1.00 93.38 183 ARG A N 1
ATOM 1439 C CA . ARG A 1 183 ? 3.366 -3.353 13.988 1.00 93.38 183 ARG A CA 1
ATOM 1440 C C . ARG A 1 183 ? 2.182 -2.554 14.524 1.00 93.38 183 ARG A C 1
ATOM 1442 O O . ARG A 1 183 ? 1.051 -2.960 14.306 1.00 93.38 183 ARG A O 1
ATOM 1449 N N . TRP A 1 184 ? 2.443 -1.444 15.205 1.00 94.69 184 TRP A N 1
ATOM 1450 C CA . TRP A 1 184 ? 1.455 -0.475 15.660 1.00 94.69 184 TRP A CA 1
ATOM 1451 C C . TRP A 1 184 ? 2.122 0.895 15.823 1.00 94.69 184 TRP A C 1
ATOM 1453 O O . TRP A 1 184 ? 3.336 0.972 16.017 1.00 94.69 184 TRP A O 1
ATOM 1463 N N . ILE A 1 185 ? 1.339 1.964 15.733 1.00 95.38 185 ILE A N 1
ATOM 1464 C CA . ILE A 1 185 ? 1.810 3.347 15.851 1.00 95.38 185 ILE A CA 1
ATOM 1465 C C . ILE A 1 185 ? 1.172 3.976 17.090 1.00 95.38 185 ILE A C 1
ATOM 1467 O O . ILE A 1 185 ? -0.047 3.924 17.257 1.00 95.38 185 ILE A O 1
ATOM 1471 N N . ASP A 1 186 ? 1.983 4.593 17.947 1.00 95.12 186 ASP A N 1
ATOM 1472 C CA . ASP A 1 186 ? 1.483 5.409 19.052 1.00 95.12 186 ASP A CA 1
ATOM 1473 C C . ASP A 1 186 ? 1.348 6.868 18.605 1.00 95.12 186 ASP A C 1
ATOM 1475 O O . ASP A 1 186 ? 2.347 7.553 18.393 1.00 95.12 186 ASP A O 1
ATOM 1479 N N . ARG A 1 187 ? 0.110 7.333 18.439 1.00 94.69 187 ARG A N 1
ATOM 1480 C CA . ARG A 1 187 ? -0.233 8.734 18.151 1.00 94.69 187 ARG A CA 1
ATOM 1481 C C . ARG A 1 187 ? -0.895 9.402 19.355 1.00 94.69 187 ARG A C 1
ATOM 1483 O O . ARG A 1 187 ? -1.600 10.400 19.204 1.00 94.69 187 ARG A O 1
ATOM 1490 N N . SER A 1 188 ? -0.738 8.845 20.558 1.00 94.19 188 SER A N 1
ATOM 1491 C CA . SER A 1 188 ? -1.376 9.401 21.753 1.00 94.19 188 SER A CA 1
ATOM 1492 C C . SER A 1 188 ? -0.808 10.765 22.160 1.00 94.19 188 SER A C 1
ATOM 1494 O O . SER A 1 188 ? -1.547 11.597 22.689 1.00 94.19 188 SER A O 1
ATOM 1496 N N . ASP A 1 189 ? 0.460 11.020 21.834 1.00 94.44 189 ASP A N 1
ATOM 1497 C CA . ASP A 1 189 ? 1.150 12.282 22.109 1.00 94.44 189 ASP A CA 1
ATOM 1498 C C . ASP A 1 189 ? 1.040 13.308 20.966 1.00 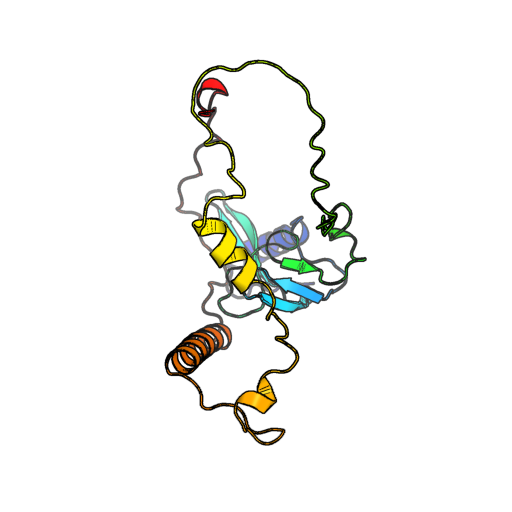94.44 189 ASP A C 1
ATOM 1500 O O . ASP A 1 189 ? 1.394 14.476 21.153 1.00 94.44 189 ASP A O 1
ATOM 1504 N N . GLU A 1 190 ? 0.550 12.912 19.785 1.00 93.12 190 GLU A N 1
ATOM 1505 C CA . GLU A 1 190 ? 0.408 13.844 18.666 1.00 93.12 190 GLU A CA 1
ATOM 1506 C C . GLU A 1 190 ? -0.704 14.870 18.954 1.00 93.12 190 GLU A C 1
ATOM 1508 O O . GLU A 1 190 ? -1.765 14.527 19.496 1.00 93.12 190 GLU A O 1
ATOM 1513 N N . PRO A 1 191 ? -0.484 16.160 18.631 1.00 89.94 191 PRO A N 1
ATOM 1514 C CA . PRO A 1 191 ? -1.553 17.141 18.705 1.00 89.94 191 PRO A CA 1
ATOM 1515 C C . PRO A 1 191 ? -2.661 16.734 17.733 1.00 89.94 191 PRO A C 1
ATOM 1517 O O . PRO A 1 191 ? -2.385 16.312 16.610 1.00 89.94 191 PRO A O 1
ATOM 1520 N N . ASP A 1 192 ? -3.916 16.878 18.163 1.00 85.25 192 ASP A N 1
ATOM 1521 C CA . ASP A 1 192 ? -5.047 16.674 17.266 1.00 85.25 192 ASP A CA 1
ATOM 1522 C C . ASP A 1 192 ? -4.851 17.563 16.027 1.00 85.25 192 ASP A C 1
ATOM 1524 O O . ASP A 1 192 ? -4.435 18.724 16.183 1.00 85.25 192 ASP A O 1
ATOM 1528 N N . PRO A 1 193 ? -5.115 17.050 14.807 1.00 83.50 193 PRO A N 1
ATOM 1529 C CA . PRO A 1 193 ? -5.078 17.899 13.630 1.00 83.50 193 PRO A CA 1
ATOM 1530 C C . PRO A 1 193 ? -5.994 19.097 13.894 1.00 83.50 193 PRO A C 1
ATOM 1532 O O . PRO A 1 193 ? -7.034 18.933 14.552 1.00 83.50 193 PRO A O 1
ATOM 1535 N N . PRO A 1 194 ? -5.621 20.307 13.437 1.00 82.75 194 PRO A N 1
ATOM 1536 C CA . PRO A 1 194 ? -6.519 21.442 13.564 1.00 82.75 194 PRO A CA 1
ATOM 1537 C C . PRO A 1 194 ? -7.886 21.021 13.006 1.00 82.75 194 PRO A C 1
ATOM 1539 O O . PRO A 1 194 ? -7.922 20.269 12.023 1.00 82.75 194 PRO A O 1
ATOM 1542 N N . PRO A 1 195 ? -9.006 21.439 13.634 1.00 82.50 195 PRO A N 1
ATOM 1543 C CA . PRO A 1 195 ? -10.323 21.165 13.065 1.00 82.50 195 PRO A CA 1
ATOM 1544 C C . PRO A 1 195 ? -10.277 21.570 11.591 1.00 82.50 195 PRO A C 1
ATOM 1546 O O . PRO A 1 195 ? -9.589 22.562 11.319 1.00 82.50 195 PRO A O 1
ATOM 1549 N N . PRO A 1 196 ? -10.925 20.815 10.671 1.00 81.12 196 PRO A N 1
ATOM 1550 C CA . PRO A 1 196 ? -10.918 21.139 9.249 1.00 81.12 196 PRO A CA 1
ATOM 1551 C C . PRO A 1 196 ? -11.218 22.619 9.175 1.00 81.12 196 PRO A C 1
ATOM 1553 O O . PRO A 1 196 ? -12.274 23.057 9.645 1.00 81.12 196 PRO A O 1
ATOM 1556 N N . SER A 1 197 ? -10.182 23.382 8.822 1.00 66.12 197 SER A N 1
ATOM 1557 C CA . SER A 1 197 ? -10.221 24.811 9.051 1.00 66.12 197 SER A CA 1
ATOM 1558 C C . SER A 1 197 ? -11.455 25.287 8.311 1.00 66.12 197 SER A C 1
ATOM 1560 O O . SER A 1 197 ? -11.751 24.803 7.215 1.00 66.12 197 SER A O 1
ATOM 1562 N N . THR A 1 198 ? -12.214 26.181 8.931 1.00 60.44 198 THR A N 1
ATOM 1563 C CA . THR A 1 198 ? -13.152 27.008 8.190 1.00 60.44 198 THR A CA 1
ATOM 1564 C C . THR A 1 198 ? -12.299 27.900 7.289 1.00 60.44 198 THR A C 1
ATOM 1566 O O . THR A 1 198 ? -12.208 29.099 7.526 1.00 60.44 198 THR A O 1
ATOM 1569 N N . TRP A 1 199 ? -11.594 27.307 6.321 1.00 60.62 199 TRP A N 1
ATOM 1570 C CA . TRP A 1 199 ? -11.169 27.990 5.125 1.00 60.62 199 TRP A CA 1
ATOM 1571 C C . TRP A 1 199 ? -12.501 28.455 4.573 1.00 60.62 199 TRP A C 1
ATOM 1573 O O . TRP A 1 199 ? -13.303 27.656 4.089 1.00 60.62 199 TRP A O 1
ATOM 1583 N N . SER A 1 200 ? -12.823 29.718 4.837 1.00 67.19 200 SER A N 1
ATOM 1584 C CA . SER A 1 200 ? -13.887 30.376 4.109 1.00 67.19 200 SER A CA 1
ATOM 1585 C C . SER A 1 200 ? -13.584 30.130 2.639 1.00 67.19 200 SER A C 1
ATOM 1587 O O . SER A 1 200 ? -12.427 30.274 2.243 1.00 67.19 200 SER A O 1
ATOM 1589 N N . ASP A 1 201 ? -14.593 29.771 1.845 1.00 71.44 201 ASP A N 1
ATOM 1590 C CA . ASP A 1 201 ? -14.485 29.640 0.383 1.00 71.44 201 ASP A CA 1
ATOM 1591 C C . ASP A 1 201 ? -13.706 30.807 -0.268 1.00 71.44 201 ASP A C 1
ATOM 1593 O O . ASP A 1 201 ? -13.117 30.656 -1.330 1.00 71.44 201 ASP A O 1
ATOM 1597 N N . GLU A 1 202 ? -13.648 31.962 0.402 1.00 75.94 202 GLU A N 1
ATOM 1598 C CA . GLU A 1 202 ? -12.893 33.160 0.028 1.00 75.94 202 GLU A CA 1
ATOM 1599 C C . GLU A 1 202 ? -11.350 33.028 0.058 1.00 75.94 202 GLU A C 1
ATOM 1601 O O . GLU A 1 202 ? -10.675 33.915 -0.458 1.00 75.94 202 GLU A O 1
ATOM 1606 N N . GLU A 1 203 ? -10.768 31.971 0.643 1.00 73.88 203 GLU A N 1
ATOM 1607 C CA . GLU A 1 203 ? -9.305 31.769 0.747 1.00 73.88 203 GLU A CA 1
ATOM 1608 C C . GLU A 1 203 ? -8.743 30.668 -0.169 1.00 73.88 203 GLU A C 1
ATOM 1610 O O . GLU A 1 203 ? -7.542 30.400 -0.118 1.00 73.88 203 GLU A O 1
ATOM 1615 N N . ILE A 1 204 ? -9.560 30.038 -1.021 1.00 79.12 204 ILE A N 1
ATOM 1616 C CA . ILE A 1 204 ? -9.052 29.155 -2.080 1.00 79.12 204 ILE A CA 1
ATOM 1617 C C . ILE A 1 204 ? -8.633 30.060 -3.250 1.00 79.12 204 ILE A C 1
ATOM 1619 O O . ILE A 1 204 ? -9.511 30.630 -3.901 1.00 79.12 204 ILE A O 1
ATOM 1623 N N . PRO A 1 205 ? -7.325 30.265 -3.512 1.00 69.44 205 PRO A N 1
ATOM 1624 C CA . PRO A 1 205 ? -6.904 31.033 -4.673 1.00 69.44 205 PRO A CA 1
ATOM 1625 C C . PRO A 1 205 ? -7.355 30.291 -5.935 1.00 69.44 205 PRO A C 1
ATOM 1627 O O . PRO A 1 205 ? -6.929 29.160 -6.171 1.00 69.44 205 PRO A O 1
ATOM 1630 N N . PHE A 1 206 ? -8.248 30.929 -6.690 1.00 66.62 206 PHE A N 1
ATOM 1631 C CA . PHE A 1 206 ? -8.545 30.570 -8.075 1.00 66.62 206 PHE A CA 1
ATOM 1632 C C . PHE A 1 206 ? -7.360 30.916 -8.978 1.00 66.62 206 PHE A C 1
ATOM 1634 O O . PHE A 1 206 ? -6.723 31.972 -8.736 1.00 66.62 206 PHE A O 1
#

Foldseek 3Di:
DQAAQPPDDPVCRVLQSVQQVPDPLQQDPDWAWKAFQQLRDIDISVLWHWAWEQAQVRHIHTWTDDNQAPTPGTGELPRIDGPDCPDPSVVPPDPCPCCPDPPVPPDDDDDDDDDDDDPDDDPPPVVVVVVVVVPPPPVVVDCPVVVVDDVPDDPDDDPVNVVVVVVVVVVVVNRPDHRPDDSYHYNSPPDDDDDVDPPPPVNPDD